Protein AF-0000000074026094 (afdb_homodimer)

Organism: NCBI:txid312168

Foldseek 3Di:
DDFAFQWDDDPAEIEFEKEFEWEDDPQWTKWKDDPQEIETQTGTDGPPDDSQVRRQVSCCQFQVFGKAQPDWQEWEFEWEDDDNYTYTYIYIYTYMGTPDPVSHDQAKDATNHDPDRMIMHIDHLVRVLVGNYPPNCCNVQVVPGDPHYYYYYYYD/DDFAFQWDDDPAEIEFEKEFEWEDDPQWTKWKDDPQEIETQTGTDGPPDDSQVRRQVSCCQFQVFGKDQPDWQEWEWEWEDDDNYTYTYIYIYTYMGTPDPVSHDQAKDATNHPPDRMIMHIDHLVRVLVGNYPPNCCNVQVVPGDPHYYYYYYYD

Secondary structure (DSSP, 8-state):
--PPBSEEE-SSEEEEEEEEEEEEETTEEEEEEETTEEE-SEEEPBTTS-HHHHHHHHHHHHHS--EEEEEEEEEEEEEEEETTEEEEEEEEEEEEEESSGGGS-SS-EE--STT---EEEEEEHHHHTTS-EESTTHHHHGGG--SSBEEEEEE-/--PPBSEEE-SSEEEEEEEEEEEEETTEEEEEEETTEEE-SEEEPBTTS-HHHHHHHHHHHHHS--EEEEEEEEEEEEEEEETTEEEEEEEEEEEEEESSGGGS-SS-EE--STT---EEEEEEHHHHTTS-EESTTHHHHGGG--SSBEEEEEE-

InterPro domains:
  IPR000086 NUDIX hydrolase domain [PF00293] (18-132)
  IPR000086 NUDIX hydrolase domain [PS51462] (7-147)
  IPR015797 NUDIX hydrolase-like domain superfamily [SSF55811] (19-137)
  IPR020476 NUDIX hydrolase [PR00502] (38-52)
  IPR020476 NUDIX hydrolase [PR00502] (52-67)

Structure (mmCIF, N/CA/C/O backbone):
data_AF-0000000074026094-model_v1
#
loop_
_entity.id
_entity.type
_entity.pdbx_description
1 polymer 'NUDIX domain-containing protein'
#
loop_
_atom_site.group_PDB
_atom_site.id
_atom_site.type_symbol
_atom_site.label_atom_id
_atom_site.label_alt_id
_atom_site.label_comp_id
_atom_site.label_asym_id
_atom_site.label_entity_id
_atom_site.label_seq_id
_atom_site.pdbx_PDB_ins_code
_atom_site.Cartn_x
_atom_site.Cartn_y
_atom_site.Cartn_z
_atom_site.occupancy
_atom_site.B_iso_or_equiv
_atom_site.auth_seq_id
_atom_site.auth_comp_id
_atom_site.auth_asym_id
_atom_site.auth_atom_id
_atom_site.pdbx_PDB_model_num
ATOM 1 N N . MET A 1 1 ? -18.516 -6.945 -17.688 1 45.75 1 MET A N 1
ATOM 2 C CA . MET A 1 1 ? -17.656 -5.82 -18.047 1 45.75 1 MET A CA 1
ATOM 3 C C . MET A 1 1 ? -16.25 -6.008 -17.484 1 45.75 1 MET A C 1
ATOM 5 O O . MET A 1 1 ? -16.078 -6.453 -16.344 1 45.75 1 MET A O 1
ATOM 9 N N . LYS A 1 2 ? -15.164 -5.969 -18.328 1 66.75 2 LYS A N 1
ATOM 10 C CA . LYS A 1 2 ? -13.781 -6.238 -17.953 1 66.75 2 LYS A CA 1
ATOM 11 C C . LYS A 1 2 ? -13.32 -5.293 -16.844 1 66.75 2 LYS A C 1
ATOM 13 O O . LYS A 1 2 ? -13.477 -4.074 -16.953 1 66.75 2 LYS A O 1
ATOM 18 N N . ARG A 1 3 ? -13.016 -5.793 -15.695 1 83.94 3 ARG A N 1
ATOM 19 C CA . ARG A 1 3 ? -12.523 -5 -14.578 1 83.94 3 ARG A CA 1
ATOM 20 C C . ARG A 1 3 ? -11.266 -4.223 -14.969 1 83.94 3 ARG A C 1
ATOM 22 O O . ARG A 1 3 ? -10.406 -4.738 -15.688 1 83.94 3 ARG A O 1
ATOM 29 N N . LYS A 1 4 ? -11.32 -2.994 -14.633 1 94.38 4 LYS A N 1
ATOM 30 C CA . LYS A 1 4 ? -10.148 -2.168 -14.898 1 94.38 4 LYS A CA 1
ATOM 31 C C . LYS A 1 4 ? -9.062 -2.385 -13.852 1 94.38 4 LYS A C 1
ATOM 33 O O . LYS A 1 4 ? -9.344 -2.357 -12.648 1 94.38 4 LYS A O 1
ATOM 38 N N . ASP A 1 5 ? -7.871 -2.65 -14.266 1 96.56 5 ASP A N 1
ATOM 39 C CA . ASP A 1 5 ? -6.742 -2.904 -13.375 1 96.56 5 ASP A CA 1
ATOM 40 C C . ASP A 1 5 ? -6.148 -1.599 -12.859 1 96.56 5 ASP A C 1
ATOM 42 O O . ASP A 1 5 ? -6.148 -0.586 -13.562 1 96.56 5 ASP A O 1
ATOM 46 N N . TRP A 1 6 ? -5.688 -1.615 -11.617 1 97.25 6 TRP A N 1
ATOM 47 C CA . TRP A 1 6 ? -4.902 -0.527 -11.047 1 97.25 6 TRP A CA 1
ATOM 48 C C . TRP A 1 6 ? -3.496 -0.505 -11.633 1 97.25 6 TRP A C 1
ATOM 50 O O . TRP A 1 6 ? -2.523 -0.83 -10.945 1 97.25 6 TRP A O 1
ATOM 60 N N . CYS A 1 7 ? -3.379 -0.113 -12.805 1 97.19 7 CYS A N 1
ATOM 61 C CA . CYS A 1 7 ? -2.158 0.007 -13.594 1 97.19 7 CYS A CA 1
ATOM 62 C C . CYS A 1 7 ? -2.242 1.189 -14.555 1 97.19 7 CYS A C 1
ATOM 64 O O . CYS A 1 7 ? -3.064 1.192 -15.469 1 97.19 7 CYS A O 1
ATOM 66 N N . PHE A 1 8 ? -1.396 2.176 -14.312 1 96.25 8 PHE A N 1
ATOM 67 C CA . PHE A 1 8 ? -1.418 3.416 -15.078 1 96.25 8 PHE A CA 1
ATOM 68 C C . PHE A 1 8 ? -0.067 3.666 -15.742 1 96.25 8 PHE A C 1
ATOM 70 O O . PHE A 1 8 ? 0.979 3.428 -15.133 1 96.25 8 PHE A O 1
ATOM 77 N N . ARG A 1 9 ? -0.145 4.078 -16.953 1 93.88 9 ARG A N 1
ATOM 78 C CA . ARG A 1 9 ? 1.075 4.301 -17.734 1 93.88 9 ARG A CA 1
ATOM 79 C C . ARG A 1 9 ? 1.015 5.621 -18.484 1 93.88 9 ARG A C 1
ATOM 81 O O . ARG A 1 9 ? -0.044 6.008 -18.984 1 93.88 9 ARG A O 1
ATOM 88 N N . ASP A 1 10 ? 2.053 6.336 -18.484 1 92.44 10 ASP A N 1
ATOM 89 C CA . ASP A 1 10 ? 2.23 7.477 -19.375 1 92.44 10 ASP A CA 1
ATOM 90 C C . ASP A 1 10 ? 3.594 7.434 -20.062 1 92.44 10 ASP A C 1
ATOM 92 O O . ASP A 1 10 ? 4.23 6.379 -20.125 1 92.44 10 ASP A O 1
ATOM 96 N N . GLU A 1 11 ? 3.977 8.469 -20.734 1 92.38 11 GLU A N 1
ATOM 97 C CA . GLU A 1 11 ? 5.203 8.469 -21.531 1 92.38 11 GLU A CA 1
ATOM 98 C C . GLU A 1 11 ? 6.43 8.258 -20.641 1 92.38 11 GLU A C 1
ATOM 100 O O . GLU A 1 11 ? 7.453 7.746 -21.109 1 92.38 11 GLU A O 1
ATOM 105 N N . ASN A 1 12 ? 6.285 8.492 -19.359 1 94.12 12 ASN A N 1
ATOM 106 C CA . ASN A 1 12 ? 7.492 8.516 -18.531 1 94.12 12 ASN A CA 1
ATOM 107 C C . ASN A 1 12 ? 7.387 7.555 -17.359 1 94.12 12 ASN A C 1
ATOM 109 O O . ASN A 1 12 ? 8.398 7.219 -16.734 1 94.12 12 ASN A O 1
ATOM 113 N N . SER A 1 13 ? 6.211 7.098 -17.031 1 95.94 13 SER A N 1
ATOM 114 C CA . SER A 1 13 ? 6.09 6.367 -15.781 1 95.94 13 SER A CA 1
ATOM 115 C C . SER A 1 13 ? 5.023 5.281 -15.867 1 95.94 13 SER A C 1
ATOM 117 O O . SER A 1 13 ? 4.129 5.352 -16.719 1 95.94 13 SER A O 1
ATOM 119 N N . ILE A 1 14 ? 5.223 4.289 -15.109 1 96.94 14 ILE A N 1
ATOM 120 C CA . ILE A 1 14 ? 4.23 3.25 -14.859 1 96.94 14 ILE A CA 1
ATOM 121 C C . ILE A 1 14 ? 3.969 3.139 -13.359 1 96.94 14 ILE A C 1
ATOM 123 O O . ILE A 1 14 ? 4.906 3.074 -12.562 1 96.94 14 ILE A O 1
ATOM 127 N N . CYS A 1 15 ? 2.721 3.199 -12.938 1 98.12 15 CYS A N 1
ATOM 128 C CA . CYS A 1 15 ? 2.312 3.029 -11.547 1 98.12 15 CYS A CA 1
ATOM 129 C C . CYS A 1 15 ? 1.296 1.902 -11.406 1 98.12 15 CYS A C 1
ATOM 131 O O . CYS A 1 15 ? 0.295 1.872 -12.125 1 98.12 15 CYS A O 1
ATOM 133 N N . ASN A 1 16 ? 1.568 0.961 -10.523 1 98.12 16 ASN A N 1
ATOM 134 C CA . ASN A 1 16 ? 0.612 -0.135 -10.414 1 98.12 16 ASN A CA 1
ATOM 135 C C . ASN A 1 16 ? 0.491 -0.63 -8.977 1 98.12 16 ASN A C 1
ATOM 137 O O . ASN A 1 16 ? 1.271 -0.233 -8.109 1 98.12 16 ASN A O 1
ATOM 141 N N . PHE A 1 17 ? -0.571 -1.282 -8.703 1 98.69 17 PHE A N 1
ATOM 142 C CA . PHE A 1 17 ? -0.887 -1.914 -7.426 1 98.69 17 PHE A CA 1
ATOM 143 C C . PHE A 1 17 ? -1.219 -3.389 -7.621 1 98.69 17 PHE A C 1
ATOM 145 O O . PHE A 1 17 ? -2.111 -3.734 -8.398 1 98.69 17 PHE A O 1
ATOM 152 N N . ARG A 1 18 ? -0.428 -4.238 -6.949 1 98.38 18 ARG A N 1
ATOM 153 C CA . ARG A 1 18 ? -0.589 -5.676 -7.137 1 98.38 18 ARG A CA 1
ATOM 154 C C . ARG A 1 18 ? -0.912 -6.367 -5.82 1 98.38 18 ARG A C 1
ATOM 156 O O . ARG A 1 18 ? -0.546 -5.879 -4.746 1 98.38 18 ARG A O 1
ATOM 163 N N . SER A 1 19 ? -1.615 -7.414 -5.887 1 98.75 19 SER A N 1
ATOM 164 C CA . SER A 1 19 ? -1.856 -8.359 -4.801 1 98.75 19 SER A CA 1
ATOM 165 C C . SER A 1 19 ? -1.242 -9.719 -5.105 1 98.75 19 SER A C 1
ATOM 167 O O . SER A 1 19 ? -1.449 -10.273 -6.191 1 98.75 19 SER A O 1
ATOM 169 N N . VAL A 1 20 ? -0.48 -10.219 -4.164 1 98.38 20 VAL A N 1
ATOM 170 C CA . VAL A 1 20 ? 0.359 -11.383 -4.418 1 98.38 20 VAL A CA 1
ATOM 171 C C . VAL A 1 20 ? 0.156 -12.422 -3.316 1 98.38 20 VAL A C 1
ATOM 173 O O . VAL A 1 20 ? 0.04 -12.07 -2.139 1 98.38 20 VAL A O 1
ATOM 176 N N . GLY A 1 21 ? 0.133 -13.664 -3.684 1 98.38 21 GLY A N 1
ATOM 177 C CA . GLY A 1 21 ? -0.073 -14.727 -2.719 1 98.38 21 GLY A CA 1
ATOM 178 C C . GLY A 1 21 ? 1.197 -15.492 -2.391 1 98.38 21 GLY A C 1
ATOM 179 O O . GLY A 1 21 ? 1.98 -15.812 -3.285 1 98.38 21 GLY A O 1
ATOM 180 N N . VAL A 1 22 ? 1.398 -15.719 -1.153 1 98.12 22 VAL A N 1
ATOM 181 C CA . VAL A 1 22 ? 2.465 -16.578 -0.665 1 98.12 22 VAL A CA 1
ATOM 182 C C . VAL A 1 22 ? 1.878 -17.906 -0.191 1 98.12 22 VAL A C 1
ATOM 184 O O . VAL A 1 22 ? 1.271 -17.984 0.88 1 98.12 22 VAL A O 1
ATOM 187 N N . LEU A 1 23 ? 2.035 -18.891 -0.976 1 97.88 23 LEU A N 1
ATOM 188 C CA . LEU A 1 23 ? 1.525 -20.234 -0.691 1 97.88 23 LEU A CA 1
ATOM 189 C C . LEU A 1 23 ? 2.668 -21.203 -0.436 1 97.88 23 LEU A C 1
ATOM 191 O O . LEU A 1 23 ? 3.471 -21.484 -1.332 1 97.88 23 LEU A O 1
ATOM 195 N N . ILE A 1 24 ? 2.703 -21.719 0.756 1 96.38 24 ILE A N 1
ATOM 196 C CA . ILE A 1 24 ? 3.783 -22.594 1.167 1 96.38 24 ILE A CA 1
ATOM 197 C C . ILE A 1 24 ? 3.215 -23.969 1.524 1 96.38 24 ILE A C 1
ATOM 199 O O . ILE A 1 24 ? 2.186 -24.062 2.195 1 96.38 24 ILE A O 1
ATOM 203 N N . ARG A 1 25 ? 3.795 -24.969 1.021 1 94.5 25 ARG A N 1
ATOM 204 C CA . ARG A 1 25 ? 3.438 -26.359 1.296 1 94.5 25 ARG A CA 1
ATOM 205 C C . ARG A 1 25 ? 4.684 -27.234 1.39 1 94.5 25 ARG A C 1
ATOM 207 O O . ARG A 1 25 ? 5.473 -27.297 0.448 1 94.5 25 ARG A O 1
ATOM 214 N N . ASN A 1 26 ? 4.875 -27.938 2.52 1 93.56 26 ASN A N 1
ATOM 215 C CA . ASN A 1 26 ? 5.996 -28.859 2.709 1 93.56 26 ASN A CA 1
ATOM 216 C C . ASN A 1 26 ? 7.328 -28.188 2.379 1 93.56 26 ASN A C 1
ATOM 218 O O . ASN A 1 26 ? 8.125 -28.734 1.612 1 93.56 26 ASN A O 1
ATOM 222 N N . ASN A 1 27 ? 7.555 -26.984 2.797 1 94.44 27 ASN A N 1
ATOM 223 C CA . ASN A 1 27 ? 8.781 -26.203 2.668 1 94.44 27 ASN A CA 1
ATOM 224 C C . ASN A 1 27 ? 9.039 -25.812 1.217 1 94.44 27 ASN A C 1
ATOM 226 O O . ASN A 1 27 ? 10.188 -25.594 0.829 1 94.44 27 ASN A O 1
ATOM 230 N N . ARG A 1 28 ? 7.98 -25.812 0.435 1 96.19 28 ARG A N 1
ATOM 231 C CA . ARG A 1 28 ? 8.031 -25.328 -0.941 1 96.19 28 ARG A CA 1
ATOM 232 C C . ARG A 1 28 ? 7.07 -24.172 -1.147 1 96.19 28 ARG A C 1
ATOM 234 O O . ARG A 1 28 ? 6.031 -24.078 -0.487 1 96.19 28 ARG A O 1
ATOM 241 N N . ILE A 1 29 ? 7.434 -23.312 -2.059 1 96.75 29 ILE A N 1
ATOM 242 C CA . ILE A 1 29 ? 6.609 -22.156 -2.385 1 96.75 29 ILE A CA 1
ATOM 243 C C . ILE A 1 29 ? 6.125 -22.25 -3.83 1 96.75 29 ILE A C 1
ATOM 245 O O . ILE A 1 29 ? 6.883 -22.656 -4.715 1 96.75 29 ILE A O 1
ATOM 249 N N . LEU A 1 30 ? 4.848 -21.922 -4.051 1 97.19 30 LEU A N 1
ATOM 250 C CA . LEU A 1 30 ? 4.32 -21.922 -5.414 1 97.19 30 LEU A CA 1
ATOM 251 C C . LEU A 1 30 ? 4.754 -20.656 -6.16 1 97.19 30 LEU A C 1
AT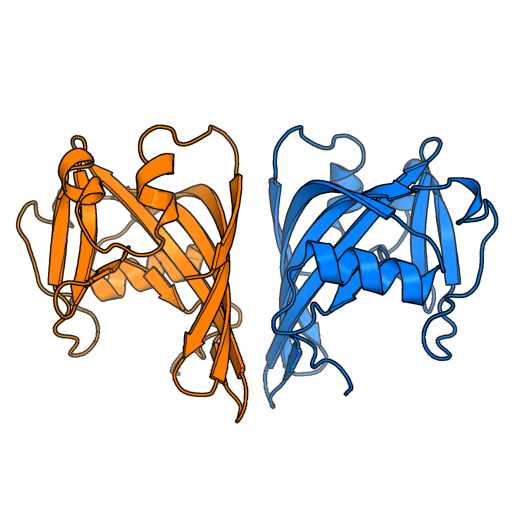OM 253 O O . LEU A 1 30 ? 4.551 -19.547 -5.68 1 97.19 30 LEU A O 1
ATOM 257 N N . VAL A 1 31 ? 5.344 -20.859 -7.305 1 96.75 31 VAL A N 1
ATOM 258 C CA . VAL A 1 31 ? 5.832 -19.734 -8.102 1 96.75 31 VAL A CA 1
ATOM 259 C C . VAL A 1 31 ? 5.363 -19.891 -9.547 1 96.75 31 VAL A C 1
ATOM 261 O O . VAL A 1 31 ? 4.906 -20.953 -9.953 1 96.75 31 VAL A O 1
ATOM 264 N N . GLN A 1 32 ? 5.348 -18.766 -10.18 1 95.62 32 GLN A N 1
ATOM 265 C CA . GLN A 1 32 ? 5.188 -18.766 -11.633 1 95.62 32 GLN A CA 1
ATOM 266 C C . GLN A 1 32 ? 6.527 -18.562 -12.336 1 95.62 32 GLN A C 1
ATOM 268 O O . GLN A 1 32 ? 7.383 -17.812 -11.852 1 95.62 32 GLN A O 1
ATOM 273 N N . CYS A 1 33 ? 6.66 -19.188 -13.43 1 92.81 33 CYS A N 1
ATOM 274 C CA . CYS A 1 33 ? 7.902 -19.141 -14.195 1 92.81 33 CYS A CA 1
ATOM 275 C C . CYS A 1 33 ? 7.641 -18.75 -15.641 1 92.81 33 CYS A C 1
ATOM 277 O O . CYS A 1 33 ? 6.809 -19.359 -16.312 1 92.81 33 CYS A O 1
ATOM 279 N N . ASP A 1 34 ? 8.242 -17.578 -16.031 1 86.81 34 ASP A N 1
ATOM 280 C CA . ASP A 1 34 ? 8.242 -17.125 -17.422 1 86.81 34 ASP A CA 1
ATOM 281 C C . ASP A 1 34 ? 9.656 -16.797 -17.891 1 86.81 34 ASP A C 1
ATOM 283 O O . ASP A 1 34 ? 10.266 -15.844 -17.406 1 86.81 34 ASP A O 1
ATOM 287 N N . ASN A 1 35 ? 10.18 -17.547 -18.922 1 87.12 35 ASN A N 1
ATOM 288 C CA . ASN A 1 35 ? 11.5 -17.344 -19.484 1 87.12 35 ASN A CA 1
ATOM 289 C C . ASN A 1 35 ? 12.578 -17.328 -18.406 1 87.12 35 ASN A C 1
ATOM 291 O O . ASN A 1 35 ? 13.375 -16.391 -18.328 1 87.12 35 ASN A O 1
ATOM 295 N N . ASN A 1 36 ? 12.57 -18.266 -17.453 1 86.88 36 ASN A N 1
ATOM 296 C CA . ASN A 1 36 ? 13.555 -18.516 -16.406 1 86.88 36 ASN A CA 1
ATOM 297 C C . ASN A 1 36 ? 13.5 -17.453 -15.32 1 86.88 36 ASN A C 1
ATOM 299 O O . ASN A 1 36 ? 14.461 -17.266 -14.578 1 86.88 36 ASN A O 1
ATOM 303 N N . GLU A 1 37 ? 12.531 -16.656 -15.383 1 91.38 37 GLU A N 1
ATOM 304 C CA . GLU A 1 37 ? 12.266 -15.742 -14.281 1 91.38 37 GLU A CA 1
ATOM 305 C C . GLU A 1 37 ? 11.07 -16.203 -13.453 1 91.38 37 GLU A C 1
ATOM 307 O O . GLU A 1 37 ? 10.086 -16.703 -14 1 91.38 37 GLU A O 1
ATOM 312 N N . TYR A 1 38 ? 11.25 -16.047 -12.219 1 94.56 38 TYR A N 1
ATOM 313 C CA . TYR A 1 38 ? 10.227 -16.547 -11.305 1 94.56 38 TYR A CA 1
ATOM 314 C C . TYR A 1 38 ? 9.562 -15.406 -10.547 1 94.56 38 TYR A C 1
ATOM 316 O O . TYR A 1 38 ? 10.188 -14.383 -10.289 1 94.56 38 TYR A O 1
ATOM 324 N N . ALA A 1 39 ? 8.336 -15.57 -10.289 1 95.31 39 ALA A N 1
ATOM 325 C CA . ALA A 1 39 ? 7.57 -14.625 -9.484 1 95.31 39 ALA A CA 1
ATOM 326 C C . ALA A 1 39 ? 6.484 -15.336 -8.688 1 95.31 39 ALA A C 1
ATOM 328 O O . ALA A 1 39 ? 6.199 -16.516 -8.93 1 95.31 39 ALA A O 1
ATOM 329 N N . LEU A 1 40 ? 5.977 -14.703 -7.758 1 96.25 40 LEU A N 1
ATOM 330 C CA . LEU A 1 40 ? 4.84 -15.25 -7.023 1 96.25 40 LEU A CA 1
ATOM 331 C C . LEU A 1 40 ? 3.533 -14.984 -7.766 1 96.25 40 LEU A C 1
ATOM 333 O O . LEU A 1 40 ? 3.369 -13.93 -8.383 1 96.25 40 LEU A O 1
ATOM 337 N N . PRO A 1 41 ? 2.639 -16 -7.73 1 96.12 41 PRO A N 1
ATOM 338 C CA . PRO A 1 41 ? 1.349 -15.773 -8.391 1 96.12 41 PRO A CA 1
ATOM 339 C C . PRO A 1 41 ? 0.565 -14.617 -7.77 1 96.12 41 PRO A C 1
ATOM 341 O O . PRO A 1 41 ? 0.593 -14.43 -6.551 1 96.12 41 PRO A O 1
ATOM 344 N N . GLY A 1 42 ? -0.125 -13.945 -8.445 1 96.69 42 GLY A N 1
ATOM 345 C CA . GLY A 1 42 ? -0.919 -12.766 -8.125 1 96.69 42 GLY A CA 1
ATOM 346 C C . GLY A 1 42 ? -1.264 -11.93 -9.344 1 96.69 42 GLY A C 1
ATOM 347 O O . GLY A 1 42 ? -1.333 -12.453 -10.461 1 96.69 42 GLY A O 1
ATOM 348 N N . GLY A 1 43 ? -1.594 -10.672 -9.109 1 96.5 43 GLY A N 1
ATOM 349 C CA . GLY A 1 43 ? -1.942 -9.828 -10.234 1 96.5 43 GLY A CA 1
ATOM 350 C C . GLY A 1 43 ? -2.264 -8.398 -9.836 1 96.5 43 GLY A C 1
ATOM 351 O O . GLY A 1 43 ? -2.207 -8.047 -8.656 1 96.5 43 GLY A O 1
ATOM 352 N N . HIS A 1 44 ? -2.518 -7.652 -10.891 1 97.81 44 HIS A N 1
ATOM 353 C CA . HIS A 1 44 ? -2.934 -6.277 -10.648 1 97.81 44 HIS A CA 1
ATOM 354 C C . HIS A 1 44 ? -4.281 -6.227 -9.938 1 97.81 44 HIS A C 1
ATOM 356 O O . HIS A 1 44 ? -5.207 -6.949 -10.297 1 97.81 44 HIS A O 1
ATOM 362 N N . VAL A 1 45 ? -4.359 -5.363 -8.945 1 98.5 45 VAL A N 1
ATOM 363 C CA . VAL A 1 45 ? -5.621 -5.172 -8.234 1 98.5 45 VAL A CA 1
ATOM 364 C C . VAL A 1 45 ? -6.633 -4.488 -9.148 1 98.5 45 VAL A C 1
ATOM 366 O O . VAL A 1 45 ? -6.293 -3.543 -9.867 1 98.5 45 VAL A O 1
ATOM 369 N N . ALA A 1 46 ? -7.84 -5.02 -9.164 1 97.75 46 ALA A N 1
ATOM 370 C CA . ALA A 1 46 ? -8.914 -4.344 -9.898 1 97.75 46 ALA A CA 1
ATOM 371 C C . ALA A 1 46 ? -9.375 -3.09 -9.164 1 97.75 46 ALA A C 1
ATOM 373 O O . ALA A 1 46 ? -9.578 -3.117 -7.945 1 97.75 46 ALA A O 1
ATOM 374 N N . ILE A 1 47 ? -9.539 -1.988 -9.93 1 97.31 47 ILE A N 1
ATOM 375 C CA . ILE A 1 47 ? -10.023 -0.753 -9.32 1 97.31 47 ILE A CA 1
ATOM 376 C C . ILE A 1 47 ? -11.383 -0.996 -8.664 1 97.31 47 ILE A C 1
ATOM 378 O O . ILE A 1 47 ? -12.281 -1.58 -9.281 1 97.31 47 ILE A O 1
ATOM 382 N N . GLY A 1 48 ? -11.516 -0.593 -7.371 1 96.31 48 GLY A N 1
ATOM 383 C CA . GLY A 1 48 ? -12.766 -0.761 -6.645 1 96.31 48 GLY A CA 1
ATOM 384 C C . GLY A 1 48 ? -12.852 -2.078 -5.895 1 96.31 48 GLY A C 1
ATOM 385 O O . GLY A 1 48 ? -13.82 -2.328 -5.176 1 96.31 48 GLY A O 1
ATOM 386 N N . GLU A 1 49 ? -11.883 -2.902 -6.039 1 97.19 49 GLU A N 1
ATOM 387 C CA . GLU A 1 49 ? -11.805 -4.184 -5.348 1 97.19 49 GLU A CA 1
ATOM 388 C C . GLU A 1 49 ? -10.68 -4.191 -4.32 1 97.19 49 GLU A C 1
ATOM 390 O O . GLU A 1 49 ? -9.594 -3.67 -4.578 1 97.19 49 GLU A O 1
ATOM 395 N N . THR A 1 50 ? -10.969 -4.746 -3.15 1 98.31 50 THR A N 1
ATOM 396 C CA . THR A 1 50 ? -9.883 -4.875 -2.184 1 98.31 50 THR A CA 1
ATOM 397 C C . THR A 1 50 ? -8.781 -5.781 -2.725 1 98.31 50 THR A C 1
ATOM 399 O O . THR A 1 50 ? -9.031 -6.641 -3.57 1 98.31 50 THR A O 1
ATOM 402 N N . SER A 1 51 ? -7.578 -5.613 -2.219 1 98.75 51 SER A N 1
ATOM 403 C CA . SER A 1 51 ? -6.465 -6.465 -2.627 1 98.75 51 SER A CA 1
ATOM 404 C C . SER A 1 51 ? -6.727 -7.926 -2.279 1 98.75 51 SER A C 1
ATOM 406 O O . SER A 1 51 ? -6.344 -8.828 -3.025 1 98.75 51 SER A O 1
ATOM 408 N N . GLU A 1 52 ? -7.371 -8.188 -1.165 1 98.69 52 GLU A N 1
ATOM 409 C CA . GLU A 1 52 ? -7.715 -9.547 -0.756 1 98.69 52 GLU A CA 1
ATOM 410 C C . GLU A 1 52 ? -8.656 -10.203 -1.759 1 98.69 52 GLU A C 1
ATOM 412 O O . GLU A 1 52 ? -8.406 -11.312 -2.223 1 98.69 52 GLU A O 1
ATOM 417 N N . LYS A 1 53 ? -9.734 -9.5 -2.105 1 98.38 53 LYS A N 1
ATOM 418 C CA . LYS A 1 53 ? -10.695 -10.023 -3.066 1 98.38 53 LYS A CA 1
ATOM 419 C C . LYS A 1 53 ? -10.047 -10.25 -4.43 1 98.38 53 LYS A C 1
ATOM 421 O O . LYS A 1 53 ? -10.328 -11.25 -5.094 1 98.38 53 LYS A O 1
ATOM 426 N N . THR A 1 54 ? -9.234 -9.336 -4.836 1 98.56 54 THR A N 1
ATOM 427 C CA . THR A 1 54 ? -8.516 -9.484 -6.098 1 98.56 54 THR A CA 1
ATOM 428 C C . THR A 1 54 ? -7.656 -10.742 -6.09 1 98.56 54 THR A C 1
ATOM 430 O O . THR A 1 54 ? -7.637 -11.492 -7.066 1 98.56 54 THR A O 1
ATOM 433 N N . LEU A 1 55 ? -6.977 -10.977 -4.969 1 98.56 55 LEU A N 1
ATOM 434 C CA . LEU A 1 55 ? -6.102 -12.148 -4.906 1 98.56 55 LEU A CA 1
ATOM 435 C C . LEU A 1 55 ? -6.906 -13.438 -5.031 1 98.56 55 LEU A C 1
ATOM 437 O O . LEU A 1 55 ? -6.516 -14.344 -5.77 1 98.56 55 LEU A O 1
ATOM 441 N N . ILE A 1 56 ? -8.008 -13.461 -4.332 1 98.44 56 ILE A N 1
ATOM 442 C CA . ILE A 1 56 ? -8.867 -14.641 -4.375 1 98.44 56 ILE A CA 1
ATOM 443 C C . ILE A 1 56 ? -9.328 -14.891 -5.809 1 98.44 56 ILE A C 1
ATOM 445 O O . ILE A 1 56 ? -9.25 -16.016 -6.305 1 98.44 56 ILE A O 1
ATOM 449 N N . ARG A 1 57 ? -9.727 -13.875 -6.488 1 97.25 57 ARG A N 1
ATOM 450 C CA . ARG A 1 57 ? -10.18 -13.992 -7.871 1 97.25 57 ARG A CA 1
ATOM 451 C C . ARG A 1 57 ? -9.031 -14.398 -8.789 1 97.25 57 ARG A C 1
ATOM 453 O O . ARG A 1 57 ? -9.18 -15.297 -9.617 1 97.25 57 ARG A O 1
ATOM 460 N N . GLU A 1 58 ? -7.891 -13.727 -8.656 1 96.5 58 GLU A N 1
ATOM 461 C CA . GLU A 1 58 ? -6.73 -14.008 -9.5 1 96.5 58 GLU A CA 1
ATOM 462 C C . GLU A 1 58 ? -6.266 -15.453 -9.344 1 96.5 58 GLU A C 1
ATOM 464 O O . GLU A 1 58 ? -5.895 -16.094 -10.32 1 96.5 58 GLU A O 1
ATOM 469 N N . TYR A 1 59 ? -6.246 -15.984 -8.164 1 96.88 59 TYR A N 1
ATOM 470 C CA . TYR A 1 59 ? -5.82 -17.359 -7.934 1 96.88 59 TYR A CA 1
ATOM 471 C C . TYR A 1 59 ? -6.793 -18.344 -8.57 1 96.88 59 TYR A C 1
ATOM 473 O O . TYR A 1 59 ? -6.375 -19.359 -9.133 1 96.88 59 TYR A O 1
ATOM 481 N N . ARG A 1 60 ? -8.07 -18.031 -8.453 1 96.31 60 ARG A N 1
ATOM 482 C CA . ARG A 1 60 ? -9.07 -18.859 -9.125 1 96.31 60 ARG A CA 1
ATOM 483 C C . ARG A 1 60 ? -8.867 -18.844 -10.633 1 96.31 60 ARG A C 1
ATOM 485 O O . ARG A 1 60 ? -8.898 -19.891 -11.273 1 96.31 60 ARG A O 1
ATOM 492 N N . GLU A 1 61 ? -8.641 -17.719 -11.156 1 94.44 61 GLU A N 1
ATOM 493 C CA . GLU A 1 61 ? -8.445 -17.562 -12.602 1 94.44 61 GLU A CA 1
ATOM 494 C C . GLU A 1 61 ? -7.184 -18.281 -13.062 1 94.44 61 GLU A C 1
ATOM 496 O O . GLU A 1 61 ? -7.172 -18.906 -14.125 1 94.44 61 GLU A O 1
ATOM 501 N N . GLU A 1 62 ? -6.109 -18.219 -12.25 1 94.75 62 GLU A N 1
ATOM 502 C CA . GLU A 1 62 ? -4.805 -18.734 -12.664 1 94.75 62 GLU A CA 1
ATOM 503 C C . GLU A 1 62 ? -4.668 -20.219 -12.359 1 94.75 62 GLU A C 1
ATOM 505 O O . GLU A 1 62 ? -3.936 -20.938 -13.039 1 94.75 62 GLU A O 1
ATOM 510 N N . THR A 1 63 ? -5.324 -20.734 -11.297 1 94.19 63 THR A N 1
ATOM 511 C CA . THR A 1 63 ? -5.031 -22.078 -10.812 1 94.19 63 THR A CA 1
ATOM 512 C C . THR A 1 63 ? -6.312 -22.891 -10.672 1 94.19 63 THR A C 1
ATOM 514 O O . THR A 1 63 ? -6.262 -24.109 -10.484 1 94.19 63 THR A O 1
ATOM 517 N N . GLY A 1 64 ? -7.461 -22.172 -10.703 1 94.38 64 GLY A N 1
ATOM 518 C CA . GLY A 1 64 ? -8.734 -22.844 -10.445 1 94.38 64 GLY A CA 1
ATOM 519 C C . GLY A 1 64 ? -8.992 -23.078 -8.977 1 94.38 64 GLY A C 1
ATOM 520 O O . GLY A 1 64 ? -10.055 -23.594 -8.602 1 94.38 64 GLY A O 1
ATOM 521 N N . ALA A 1 65 ? -8.086 -22.688 -8.156 1 96.62 65 ALA A N 1
ATOM 522 C CA . ALA A 1 65 ? -8.156 -23.016 -6.734 1 96.62 65 ALA A CA 1
ATOM 523 C C . ALA A 1 65 ? -8.859 -21.922 -5.949 1 96.62 65 ALA A C 1
ATOM 525 O O . ALA A 1 65 ? -8.703 -20.734 -6.258 1 96.62 65 ALA A O 1
ATOM 526 N N . ASP A 1 66 ? -9.586 -22.344 -4.957 1 97.44 66 ASP A N 1
ATOM 527 C CA . ASP A 1 66 ? -10.094 -21.422 -3.949 1 97.44 66 ASP A CA 1
ATOM 528 C C . ASP A 1 66 ? -9.125 -21.297 -2.773 1 97.44 66 ASP A C 1
ATOM 530 O O . ASP A 1 66 ? -8.578 -22.297 -2.309 1 97.44 66 ASP A O 1
ATOM 534 N N . ILE A 1 67 ? -8.969 -20.031 -2.328 1 98.38 67 ILE A N 1
ATOM 535 C CA . ILE A 1 67 ? -7.957 -19.828 -1.294 1 98.38 67 ILE A CA 1
ATOM 536 C C . ILE A 1 67 ? -8.562 -19.047 -0.127 1 98.38 67 ILE A C 1
ATOM 538 O O . ILE A 1 67 ? -9.602 -18.406 -0.273 1 98.38 67 ILE A O 1
ATOM 542 N N . PHE A 1 68 ? -7.922 -19.203 1.022 1 98.12 68 PHE A N 1
ATOM 543 C CA . PHE A 1 68 ? -8.062 -18.312 2.162 1 98.12 68 PHE A CA 1
ATOM 544 C C . PHE A 1 68 ? -6.875 -17.359 2.254 1 98.12 68 PHE A C 1
ATOM 546 O O . PHE A 1 68 ? -5.719 -17.797 2.189 1 98.12 68 PHE A O 1
ATOM 553 N N . CYS A 1 69 ? -7.176 -16.078 2.309 1 98.25 69 CYS A N 1
ATOM 554 C CA . CYS A 1 69 ? -6.129 -15.141 2.688 1 98.25 69 CYS A CA 1
ATOM 555 C C . CYS A 1 69 ? -5.965 -15.086 4.203 1 98.25 69 CYS A C 1
ATOM 557 O O . CYS A 1 69 ? -6.738 -14.422 4.891 1 98.25 69 CYS A O 1
ATOM 559 N N . ASN A 1 70 ? -4.945 -15.727 4.688 1 98.19 70 ASN A N 1
ATOM 560 C CA . ASN A 1 70 ? -4.77 -15.828 6.133 1 98.19 70 ASN A CA 1
ATOM 561 C C . ASN A 1 70 ? -4.426 -14.477 6.754 1 98.19 70 ASN A C 1
ATOM 563 O O . ASN A 1 70 ? -5.051 -14.062 7.73 1 98.19 70 ASN A O 1
ATOM 567 N N . ARG A 1 71 ? -3.412 -13.812 6.227 1 97.81 71 ARG A N 1
ATOM 568 C CA . ARG A 1 71 ? -3.043 -12.492 6.707 1 97.81 71 ARG A CA 1
ATOM 569 C C . ARG A 1 71 ? -2.092 -11.797 5.734 1 97.81 71 ARG A C 1
ATOM 571 O O . ARG A 1 71 ? -1.368 -12.461 4.988 1 97.81 71 ARG A O 1
ATOM 578 N N . LEU A 1 72 ? -2.164 -10.492 5.738 1 98.62 72 LEU A N 1
ATOM 579 C CA . LEU A 1 72 ? -1.157 -9.68 5.062 1 98.62 72 LEU A CA 1
ATOM 580 C C . LEU A 1 72 ? 0.184 -9.773 5.785 1 98.62 72 LEU A C 1
ATOM 582 O O . LEU A 1 72 ? 0.25 -9.609 7.004 1 98.62 72 LEU A O 1
ATOM 586 N N . ILE A 1 73 ? 1.297 -10.047 5.039 1 98.19 73 ILE A N 1
ATOM 587 C CA . ILE A 1 73 ? 2.549 -10.281 5.746 1 98.19 73 ILE A CA 1
ATOM 588 C C . ILE A 1 73 ? 3.609 -9.297 5.266 1 98.19 73 ILE A C 1
ATOM 590 O O . ILE A 1 73 ? 4.551 -8.977 5.996 1 98.19 73 ILE A O 1
ATOM 594 N N . TRP A 1 74 ? 3.512 -8.883 4.02 1 98 74 TRP A N 1
ATOM 595 C CA . TRP A 1 74 ? 4.488 -7.941 3.48 1 98 74 TRP A CA 1
ATOM 596 C C . TRP A 1 74 ? 3.803 -6.863 2.648 1 98 74 TRP A C 1
ATOM 598 O O . TRP A 1 74 ? 2.822 -7.137 1.952 1 98 74 TRP A O 1
ATOM 608 N N . ILE A 1 75 ? 4.25 -5.688 2.703 1 98.31 75 ILE A N 1
ATOM 609 C CA . ILE A 1 75 ? 3.951 -4.582 1.801 1 98.31 75 ILE A CA 1
ATOM 610 C C . ILE A 1 75 ? 5.238 -4.078 1.151 1 98.31 75 ILE A C 1
ATOM 612 O O . ILE A 1 75 ? 6.262 -3.932 1.821 1 98.31 75 ILE A O 1
ATOM 616 N N . GLU A 1 76 ? 5.152 -3.816 -0.111 1 97.62 76 GLU A N 1
ATOM 617 C CA . GLU A 1 76 ? 6.359 -3.428 -0.833 1 97.62 76 GLU A CA 1
ATOM 618 C C . GLU A 1 76 ? 6.117 -2.188 -1.686 1 97.62 76 GLU A C 1
ATOM 620 O O . GLU A 1 76 ? 5.105 -2.094 -2.383 1 97.62 76 GLU A O 1
ATOM 625 N N . GLU A 1 77 ? 6.875 -1.217 -1.536 1 97.94 77 GLU A N 1
ATOM 626 C CA . GLU A 1 77 ? 7.09 -0.217 -2.578 1 97.94 77 GLU A CA 1
ATOM 627 C C . GLU A 1 77 ? 8.227 -0.622 -3.508 1 97.94 77 GLU A C 1
ATOM 629 O O . GLU A 1 77 ? 9.367 -0.781 -3.068 1 97.94 77 GLU A O 1
ATOM 634 N N . THR A 1 78 ? 7.906 -0.746 -4.738 1 96.62 78 THR A N 1
ATOM 635 C CA . THR A 1 78 ? 8.922 -1.247 -5.656 1 96.62 78 THR A CA 1
ATOM 636 C C . THR A 1 78 ? 9.188 -0.237 -6.77 1 96.62 78 THR A C 1
ATOM 638 O O . THR A 1 78 ? 8.266 0.416 -7.258 1 96.62 78 THR A O 1
ATOM 641 N N . PHE A 1 79 ? 10.453 -0.126 -7.102 1 96.75 79 PHE A N 1
ATOM 642 C CA . PHE A 1 79 ? 10.914 0.761 -8.156 1 96.75 79 PHE A CA 1
ATOM 643 C C . PHE A 1 79 ? 11.766 0.001 -9.172 1 96.75 79 PHE A C 1
ATOM 645 O O . PHE A 1 79 ? 12.609 -0.819 -8.789 1 96.75 79 PHE A O 1
ATOM 652 N N . TRP A 1 80 ? 11.516 0.144 -10.391 1 94.56 80 TRP A N 1
ATOM 653 C CA . TRP A 1 80 ? 12.328 -0.481 -11.43 1 94.56 80 TRP A CA 1
ATOM 654 C C . TRP A 1 80 ? 12.211 0.286 -12.742 1 94.56 80 TRP A C 1
ATOM 656 O O . TRP A 1 80 ? 11.414 1.215 -12.859 1 94.56 80 TRP A O 1
ATOM 666 N N . LYS A 1 81 ? 13.109 -0.04 -13.664 1 93.62 81 LYS A N 1
ATOM 667 C CA . LYS A 1 81 ? 13.047 0.537 -15 1 93.62 81 LYS A CA 1
ATOM 668 C C . LYS A 1 81 ? 12.273 -0.369 -15.953 1 93.62 81 LYS A C 1
ATOM 670 O O . LYS A 1 81 ? 12.484 -1.582 -15.977 1 93.62 81 LYS A O 1
ATOM 675 N N . TRP A 1 82 ? 11.305 0.179 -16.562 1 91.69 82 TRP A N 1
ATOM 676 C CA . TRP A 1 82 ? 10.57 -0.491 -17.641 1 91.69 82 TRP A CA 1
ATOM 677 C C . TRP A 1 82 ? 10.781 0.219 -18.969 1 91.69 82 TRP A C 1
ATOM 679 O O . TRP A 1 82 ? 10.008 1.109 -19.328 1 91.69 82 TRP A O 1
ATOM 689 N N . GLY A 1 83 ? 11.781 -0.353 -19.688 1 91.88 83 GLY A N 1
ATOM 690 C CA . GLY A 1 83 ? 12.211 0.422 -20.844 1 91.88 83 GLY A CA 1
ATOM 691 C C . GLY A 1 83 ? 12.719 1.805 -20.469 1 91.88 83 GLY A C 1
ATOM 692 O O . GLY A 1 83 ? 13.617 1.942 -19.641 1 91.88 83 GLY A O 1
ATOM 693 N N . SER A 1 84 ? 12.109 2.793 -21.109 1 92.25 84 SER A N 1
ATOM 694 C CA . SER A 1 84 ? 12.508 4.168 -20.828 1 92.25 84 SER A CA 1
ATOM 695 C C . SER A 1 84 ? 11.68 4.766 -19.703 1 92.25 84 SER A C 1
ATOM 697 O O . SER A 1 84 ? 11.922 5.895 -19.266 1 92.25 84 SER A O 1
ATOM 699 N N . ARG A 1 85 ? 10.719 4.004 -19.172 1 94.5 85 ARG A N 1
ATOM 700 C CA . ARG A 1 85 ? 9.797 4.504 -18.172 1 94.5 85 ARG A CA 1
ATOM 701 C C . ARG A 1 85 ? 10.281 4.152 -16.766 1 94.5 85 ARG A C 1
ATOM 703 O O . ARG A 1 85 ? 10.914 3.113 -16.562 1 94.5 85 ARG A O 1
ATOM 710 N N . ASP A 1 86 ? 10.008 4.984 -15.852 1 94.62 86 ASP A N 1
ATOM 711 C CA . ASP A 1 86 ? 10.203 4.695 -14.43 1 94.62 86 ASP A CA 1
ATOM 712 C C . ASP A 1 86 ? 8.961 4.039 -13.828 1 94.62 86 ASP A C 1
ATOM 714 O O . ASP A 1 86 ? 7.867 4.598 -13.891 1 94.62 86 ASP A O 1
ATOM 718 N N . ALA A 1 87 ? 9.203 2.893 -13.281 1 96.94 87 ALA A N 1
ATOM 719 C CA . ALA A 1 87 ? 8.07 2.176 -12.703 1 96.94 87 ALA A CA 1
ATOM 720 C C . ALA A 1 87 ? 8.047 2.322 -11.18 1 96.94 87 ALA A C 1
ATOM 722 O O . ALA A 1 87 ? 9.094 2.291 -10.531 1 96.94 87 ALA A O 1
ATOM 723 N N . HIS A 1 88 ? 6.914 2.568 -10.641 1 98.19 88 HIS A N 1
ATOM 724 C CA . HIS A 1 88 ? 6.613 2.699 -9.219 1 98.19 88 HIS A CA 1
ATOM 725 C C . HIS A 1 88 ? 5.402 1.854 -8.836 1 98.19 88 HIS A C 1
ATOM 727 O O . HIS A 1 88 ? 4.27 2.186 -9.188 1 98.19 88 HIS A O 1
ATOM 733 N N . GLY A 1 89 ? 5.73 0.765 -8.109 1 97.81 89 GLY A N 1
ATOM 734 C CA . GLY A 1 89 ? 4.664 -0.165 -7.781 1 97.81 89 GLY A CA 1
ATOM 735 C C . GLY A 1 89 ? 4.445 -0.322 -6.289 1 97.81 89 GLY A C 1
ATOM 736 O O . GLY A 1 89 ? 5.367 -0.114 -5.496 1 97.81 89 GLY A O 1
ATOM 737 N N . ILE A 1 90 ? 3.215 -0.633 -5.914 1 98.62 90 ILE A N 1
ATOM 738 C CA . ILE A 1 90 ? 2.854 -1.127 -4.59 1 98.62 90 ILE A CA 1
ATOM 739 C C . ILE A 1 90 ? 2.402 -2.582 -4.684 1 98.62 90 ILE A C 1
ATOM 741 O O . ILE A 1 90 ? 1.658 -2.949 -5.598 1 98.62 90 ILE A O 1
ATOM 745 N N . ALA A 1 91 ? 2.883 -3.381 -3.77 1 98.44 91 ALA A N 1
ATOM 746 C CA . ALA A 1 91 ? 2.457 -4.777 -3.764 1 98.44 91 ALA A CA 1
ATOM 747 C C . ALA A 1 91 ? 2.107 -5.238 -2.352 1 98.44 91 ALA A C 1
ATOM 749 O O . ALA A 1 91 ? 2.836 -4.949 -1.399 1 98.44 91 ALA A O 1
ATOM 750 N N . PHE A 1 92 ? 0.973 -5.824 -2.18 1 98.81 92 PHE A N 1
ATOM 751 C CA . PHE A 1 92 ? 0.563 -6.492 -0.949 1 98.81 92 PHE A CA 1
ATOM 752 C C . PHE A 1 92 ? 0.751 -8 -1.063 1 98.81 92 PHE A C 1
ATOM 754 O O . PHE A 1 92 ? 0.282 -8.617 -2.021 1 98.81 92 PHE A O 1
ATOM 761 N N . TYR A 1 93 ? 1.45 -8.609 -0.13 1 98.62 93 TYR A N 1
ATOM 762 C CA . TYR A 1 93 ? 1.688 -10.047 -0.098 1 98.62 93 TYR A CA 1
ATOM 763 C C . TYR A 1 93 ? 0.898 -10.703 1.028 1 98.62 93 TYR A C 1
ATOM 765 O O . TYR A 1 93 ? 1.064 -10.352 2.197 1 98.62 93 TYR A O 1
ATOM 773 N N . TYR A 1 94 ? 0.099 -11.641 0.688 1 98.75 94 TYR A N 1
ATOM 774 C CA . TYR A 1 94 ? -0.706 -12.367 1.66 1 98.75 94 TYR A CA 1
ATOM 775 C C . TYR A 1 94 ? -0.188 -13.789 1.841 1 98.75 94 TYR A C 1
ATOM 777 O O . TYR A 1 94 ? 0.082 -14.484 0.861 1 98.75 94 TYR A O 1
ATOM 785 N N . LEU A 1 95 ? -0.006 -14.164 3.078 1 98.5 95 LEU A N 1
ATOM 786 C CA . LEU A 1 95 ? 0.073 -15.594 3.363 1 98.5 95 LEU A CA 1
ATOM 787 C C . LEU A 1 95 ? -1.274 -16.266 3.133 1 98.5 95 LEU A C 1
ATOM 789 O O . LEU A 1 95 ? -2.291 -15.844 3.684 1 98.5 95 LEU A O 1
ATOM 793 N N . ILE A 1 96 ? -1.25 -17.297 2.248 1 98.62 96 ILE A N 1
ATOM 794 C CA . ILE A 1 96 ? -2.537 -17.875 1.888 1 98.62 96 ILE A CA 1
ATOM 795 C C . ILE A 1 96 ? -2.502 -19.391 2.111 1 98.62 96 ILE A C 1
ATOM 797 O O . ILE A 1 96 ? -1.428 -19.969 2.256 1 98.62 96 ILE A O 1
ATOM 801 N N . SER A 1 97 ? -3.701 -19.953 2.203 1 98.38 97 SER A N 1
ATOM 802 C CA . SER A 1 97 ? -3.904 -21.406 2.232 1 98.38 97 SER A CA 1
ATOM 803 C C . SER A 1 97 ? -4.996 -21.828 1.258 1 98.38 97 SER A C 1
ATOM 805 O O . SER A 1 97 ? -5.863 -21.031 0.901 1 98.38 97 SER A O 1
ATOM 807 N N . LEU A 1 98 ? -4.883 -23.062 0.79 1 97.81 98 LEU A N 1
ATOM 808 C CA . LEU A 1 98 ? -5.898 -23.609 -0.097 1 97.81 98 LEU A CA 1
ATOM 809 C C . LEU A 1 98 ? -7.113 -24.078 0.696 1 97.81 98 LEU A C 1
ATOM 811 O O . LEU A 1 98 ? -6.969 -24.672 1.773 1 97.81 98 LEU A O 1
ATOM 815 N N . LYS A 1 99 ? -8.25 -23.781 0.192 1 97.56 99 LYS A N 1
ATOM 816 C CA . LYS A 1 99 ? -9.438 -24.359 0.801 1 97.56 99 LYS A CA 1
ATOM 817 C C . LYS A 1 99 ? -9.445 -25.875 0.661 1 97.56 99 LYS A C 1
ATOM 819 O O . LYS A 1 99 ? -9.898 -26.578 1.562 1 97.56 99 LYS A O 1
ATOM 824 N N . ASN A 1 100 ? -9 -26.266 -0.521 1 96 100 ASN A N 1
ATOM 825 C CA . ASN A 1 100 ? -8.766 -27.672 -0.814 1 96 100 ASN A CA 1
ATOM 826 C C . ASN A 1 100 ? -7.355 -27.906 -1.364 1 96 100 ASN A C 1
ATOM 828 O O . ASN A 1 100 ? -7.043 -27.484 -2.475 1 96 100 ASN A O 1
ATOM 832 N N . ASP A 1 101 ? -6.602 -28.656 -0.642 1 93 101 ASP A N 1
ATOM 833 C CA . ASP A 1 101 ? -5.199 -28.859 -0.992 1 93 101 ASP A CA 1
ATOM 834 C C . ASP A 1 101 ? -5.062 -29.516 -2.367 1 93 101 ASP A C 1
ATOM 836 O O . ASP A 1 101 ? -4.09 -29.266 -3.084 1 93 101 ASP A O 1
ATOM 840 N N . ALA A 1 102 ? -6.012 -30.234 -2.725 1 92.38 102 ALA A N 1
ATOM 841 C CA . ALA A 1 102 ? -5.953 -31 -3.967 1 92.38 102 ALA A CA 1
ATOM 842 C C . ALA A 1 102 ? -6.125 -30.094 -5.18 1 92.38 102 ALA A C 1
ATOM 844 O O . ALA A 1 102 ? -5.871 -30.5 -6.312 1 92.38 102 ALA A O 1
ATOM 845 N N . ASP A 1 103 ? -6.488 -28.844 -4.93 1 93.12 103 ASP A N 1
ATOM 846 C CA . ASP A 1 103 ? -6.785 -27.938 -6.031 1 93.12 103 ASP A CA 1
ATOM 847 C C . ASP A 1 103 ? -5.516 -27.547 -6.785 1 93.12 103 ASP A C 1
ATOM 849 O O . ASP A 1 103 ? -5.582 -27.109 -7.934 1 93.12 103 ASP A O 1
ATOM 853 N N . ILE A 1 104 ? -4.41 -27.625 -6.109 1 93.56 104 ILE A N 1
ATOM 854 C CA . ILE A 1 104 ? -3.139 -27.359 -6.777 1 93.56 104 ILE A CA 1
ATOM 855 C C . ILE A 1 104 ? -2.273 -28.625 -6.746 1 93.56 104 ILE A C 1
ATOM 857 O O . ILE A 1 104 ? -1.879 -29.094 -5.676 1 93.56 104 ILE A O 1
ATOM 861 N N . PRO A 1 105 ? -1.993 -29.109 -7.863 1 92.94 105 PRO A N 1
ATOM 862 C CA . PRO A 1 105 ? -1.205 -30.344 -7.918 1 92.94 105 PRO A CA 1
ATOM 863 C C . PRO A 1 105 ? 0.246 -30.125 -7.488 1 92.94 105 PRO A C 1
ATOM 865 O O . PRO A 1 105 ? 0.73 -29 -7.469 1 92.94 105 PRO A O 1
ATOM 868 N N . ASP A 1 106 ? 0.925 -31.219 -7.156 1 90.88 106 ASP A N 1
ATOM 869 C CA . ASP A 1 106 ? 2.326 -31.172 -6.75 1 90.88 106 ASP A CA 1
ATOM 870 C C . ASP A 1 106 ? 3.236 -30.938 -7.953 1 90.88 106 ASP A C 1
ATOM 872 O O . ASP A 1 106 ? 4.297 -30.312 -7.824 1 90.88 106 ASP A O 1
ATOM 876 N N . ASP A 1 107 ? 2.768 -31.344 -9.078 1 88.94 107 ASP A N 1
ATOM 877 C CA . ASP A 1 107 ? 3.541 -31.188 -10.305 1 88.94 107 ASP A CA 1
ATOM 878 C C . ASP A 1 107 ? 3.385 -29.781 -10.883 1 88.94 107 ASP A C 1
ATOM 880 O O . ASP A 1 107 ? 2.471 -29.047 -10.5 1 88.94 107 ASP A O 1
ATOM 884 N N . SER A 1 108 ? 4.301 -29.469 -11.75 1 92.38 108 SER A N 1
ATOM 885 C CA . SER A 1 108 ? 4.168 -28.219 -12.492 1 92.38 108 SER A CA 1
ATOM 886 C C . SER A 1 108 ? 2.949 -28.25 -13.398 1 92.38 108 SER A C 1
ATOM 888 O O . SER A 1 108 ? 2.568 -29.312 -13.906 1 92.38 108 SER A O 1
ATOM 890 N N . PHE A 1 109 ? 2.336 -27.109 -13.602 1 91.62 109 PHE A N 1
ATOM 891 C CA . PHE A 1 109 ? 1.161 -27 -14.453 1 91.62 109 PHE A CA 1
ATOM 892 C C . PHE A 1 109 ? 1.08 -25.625 -15.094 1 91.62 109 PHE A C 1
ATOM 894 O O . PHE A 1 109 ? 1.777 -24.703 -14.672 1 91.62 109 PHE A O 1
ATOM 901 N N . VAL A 1 110 ? 0.292 -25.5 -16.141 1 90.75 110 VAL A N 1
ATOM 902 C CA . VAL A 1 110 ? 0.151 -24.25 -16.891 1 90.75 110 VAL A CA 1
ATOM 903 C C . VAL A 1 110 ? -0.984 -23.422 -16.281 1 90.75 110 VAL A C 1
ATOM 905 O O . VAL A 1 110 ? -2.043 -23.969 -15.953 1 90.75 110 VAL A O 1
ATOM 908 N N . SER A 1 111 ? -0.745 -22.156 -16.141 1 92.06 111 SER A N 1
ATOM 909 C CA . SER A 1 111 ? -1.784 -21.25 -15.672 1 92.06 111 SER A CA 1
ATOM 910 C C . SER A 1 111 ? -3.049 -21.375 -16.516 1 92.06 111 SER A C 1
ATOM 912 O O . SER A 1 111 ? -2.973 -21.516 -17.734 1 92.06 111 SER A O 1
ATOM 914 N N . GLN A 1 112 ? -4.152 -21.312 -15.859 1 87.44 112 GLN A N 1
ATOM 915 C CA . GLN A 1 112 ? -5.438 -21.438 -16.547 1 87.44 112 GLN A CA 1
ATOM 916 C C . GLN A 1 112 ? -5.914 -20.094 -17.078 1 87.44 112 GLN A C 1
ATOM 918 O O . GLN A 1 112 ? -6.914 -20.016 -17.797 1 87.44 112 GLN A O 1
ATOM 923 N N . LYS A 1 113 ? -5.203 -19.062 -16.547 1 79.19 113 LYS A N 1
ATOM 924 C CA . LYS A 1 113 ? -5.582 -17.719 -16.984 1 79.19 113 LYS A CA 1
ATOM 925 C C . LYS A 1 113 ? -5.305 -17.531 -18.484 1 79.19 113 LYS A C 1
ATOM 927 O O . LYS A 1 113 ? -4.379 -18.141 -19.031 1 79.19 113 LYS A O 1
ATOM 932 N N . ASP A 1 114 ? -5.984 -16.609 -19.219 1 66 114 ASP A N 1
ATOM 933 C CA . ASP A 1 114 ? -6.156 -16.297 -20.625 1 66 114 ASP A CA 1
ATOM 934 C C . ASP A 1 114 ? -4.902 -16.656 -21.422 1 66 114 ASP A C 1
ATOM 936 O O . ASP A 1 114 ? -4.109 -15.773 -21.766 1 66 114 ASP A O 1
ATOM 940 N N . ASN A 1 115 ? -4.801 -17.875 -21.719 1 61.38 115 ASN A N 1
ATOM 941 C CA . ASN A 1 115 ? -3.896 -18.344 -22.766 1 61.38 115 ASN A CA 1
ATOM 942 C C . ASN A 1 115 ? -2.459 -17.906 -22.5 1 61.38 115 ASN A C 1
ATOM 944 O O . ASN A 1 115 ? -1.73 -17.562 -23.422 1 61.38 115 ASN A O 1
ATOM 948 N N . CYS A 1 116 ? -2.238 -17.75 -21.203 1 66.31 116 CYS A N 1
ATOM 949 C CA . CYS A 1 116 ? -0.841 -17.438 -20.922 1 66.31 116 CYS A CA 1
ATOM 950 C C . CYS A 1 116 ? -0.037 -18.719 -20.703 1 66.31 116 CYS A C 1
ATOM 952 O O . CYS A 1 116 ? -0.563 -19.703 -20.188 1 66.31 116 CYS A O 1
ATOM 954 N N . ASN A 1 117 ? 0.971 -18.828 -21.391 1 80.31 117 ASN A N 1
ATOM 955 C CA . ASN A 1 117 ? 1.876 -19.969 -21.297 1 80.31 117 ASN A CA 1
ATOM 956 C C . ASN A 1 117 ? 2.799 -19.844 -20.078 1 80.31 117 ASN A C 1
ATOM 958 O O . ASN A 1 117 ? 3.969 -20.234 -20.156 1 80.31 117 ASN A O 1
ATOM 962 N N . ILE A 1 118 ? 2.213 -19.359 -19.047 1 89.56 118 ILE A N 1
ATOM 963 C CA . ILE A 1 118 ? 3.01 -19.234 -17.844 1 89.56 118 ILE A CA 1
ATOM 964 C C . ILE A 1 118 ? 2.9 -20.516 -17.016 1 89.56 118 ILE A C 1
ATOM 966 O O . ILE A 1 118 ? 1.799 -21.016 -16.781 1 89.56 118 ILE A O 1
ATOM 970 N N . MET A 1 119 ? 4.047 -21.031 -16.641 1 93.62 119 MET A N 1
ATOM 971 C CA . MET A 1 119 ? 4.078 -22.266 -15.844 1 93.62 119 MET A CA 1
ATOM 972 C C . MET A 1 119 ? 4.082 -21.953 -14.352 1 93.62 119 MET A C 1
ATOM 974 O O . MET A 1 119 ? 4.777 -21.031 -13.906 1 93.62 119 MET A O 1
ATOM 978 N N . LEU A 1 120 ? 3.287 -22.766 -13.625 1 95.81 120 LEU A N 1
ATOM 979 C CA . LEU A 1 120 ? 3.326 -22.734 -12.164 1 95.81 120 LEU A CA 1
ATOM 980 C C . LEU A 1 120 ? 4 -23.984 -11.609 1 95.81 120 LEU A C 1
ATOM 982 O O . LEU A 1 120 ? 3.779 -25.094 -12.102 1 95.81 120 LEU A O 1
ATOM 986 N N . LYS A 1 121 ? 4.824 -23.797 -10.641 1 94.94 121 LYS A N 1
ATOM 987 C CA . LYS A 1 121 ? 5.516 -24.938 -10.039 1 94.94 121 LYS A CA 1
ATOM 988 C C . LYS A 1 121 ? 5.898 -24.641 -8.594 1 94.94 121 LYS A C 1
ATOM 990 O O . LYS A 1 121 ? 5.969 -23.484 -8.18 1 94.94 121 LYS A O 1
ATOM 995 N N . TRP A 1 122 ? 6.109 -25.734 -7.914 1 96.81 122 TRP A N 1
ATOM 996 C CA . TRP A 1 122 ? 6.625 -25.656 -6.551 1 96.81 122 TRP A CA 1
ATOM 997 C C . TRP A 1 122 ? 8.148 -25.625 -6.543 1 96.81 122 TRP A C 1
ATOM 999 O O . TRP A 1 122 ? 8.789 -26.438 -7.199 1 96.81 122 TRP A O 1
ATOM 1009 N N . VAL A 1 123 ? 8.688 -24.719 -5.805 1 95.75 123 VAL A N 1
ATOM 1010 C CA . VAL A 1 123 ? 10.133 -24.641 -5.625 1 95.75 123 VAL A CA 1
ATOM 1011 C C . VAL A 1 123 ? 10.477 -24.688 -4.137 1 95.75 123 VAL A C 1
ATOM 1013 O O . VAL A 1 123 ? 9.812 -24.031 -3.322 1 95.75 123 VAL A O 1
ATOM 1016 N N . SER A 1 124 ? 11.477 -25.516 -3.793 1 96.12 124 SER A N 1
ATOM 1017 C CA . SER A 1 124 ? 11.883 -25.531 -2.391 1 96.12 124 SER A CA 1
ATOM 1018 C C . SER A 1 124 ? 12.453 -24.188 -1.963 1 96.12 124 SER A C 1
ATOM 1020 O O . SER A 1 124 ? 13.008 -23.453 -2.783 1 96.12 124 SER A O 1
ATOM 1022 N N . ILE A 1 125 ? 12.312 -23.875 -0.706 1 94.62 125 ILE A N 1
ATOM 1023 C CA . ILE A 1 125 ? 12.836 -22.625 -0.172 1 94.62 125 ILE A CA 1
ATOM 1024 C C . ILE A 1 125 ? 14.344 -22.562 -0.395 1 94.62 125 ILE A C 1
ATOM 1026 O O . ILE A 1 125 ? 14.883 -21.5 -0.728 1 94.62 125 ILE A O 1
ATOM 1030 N N . GLU A 1 126 ? 14.992 -23.672 -0.29 1 93.75 126 GLU A N 1
ATOM 1031 C CA . GLU A 1 126 ? 16.438 -23.734 -0.522 1 93.75 126 GLU A CA 1
ATOM 1032 C C . GLU A 1 126 ? 16.766 -23.453 -1.981 1 93.75 126 GLU A C 1
ATOM 1034 O O . GLU A 1 126 ? 17.672 -22.656 -2.268 1 93.75 126 GLU A O 1
ATOM 1039 N N . GLU A 1 127 ? 16.094 -24.031 -2.893 1 93.5 127 GLU A N 1
ATOM 1040 C CA . GLU A 1 127 ? 16.312 -23.828 -4.324 1 93.5 127 GLU A CA 1
ATOM 1041 C C . GLU A 1 127 ? 16.016 -22.375 -4.723 1 93.5 127 GLU A C 1
ATOM 1043 O O . GLU A 1 127 ? 16.703 -21.828 -5.582 1 93.5 127 GLU A O 1
ATOM 1048 N N . MET A 1 128 ? 15.023 -21.844 -4.152 1 92.62 128 MET A N 1
ATOM 1049 C CA . MET A 1 128 ? 14.57 -20.5 -4.473 1 92.62 128 MET A CA 1
ATOM 1050 C C . MET A 1 128 ? 15.688 -19.484 -4.27 1 92.62 128 MET A C 1
ATOM 1052 O O . MET A 1 128 ? 15.766 -18.484 -4.988 1 92.62 128 MET A O 1
ATOM 1056 N N . LYS A 1 129 ? 16.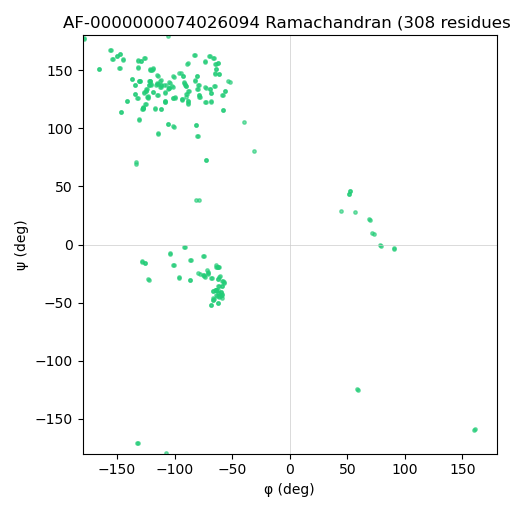547 -19.703 -3.328 1 90.88 129 LYS A N 1
ATOM 1057 C CA . LYS A 1 129 ? 17.641 -18.797 -2.998 1 90.88 129 LYS A CA 1
ATOM 1058 C C . LYS A 1 129 ? 18.609 -18.641 -4.172 1 90.88 129 LYS A C 1
ATOM 1060 O O . LYS A 1 129 ? 19.328 -17.641 -4.262 1 90.88 129 LYS A O 1
ATOM 1065 N N . ARG A 1 130 ? 18.547 -19.578 -5.066 1 91.5 130 ARG A N 1
ATOM 1066 C CA . ARG A 1 130 ? 19.484 -19.578 -6.188 1 91.5 130 ARG A CA 1
ATOM 1067 C C . ARG A 1 130 ? 18.797 -19.109 -7.469 1 91.5 130 ARG A C 1
ATOM 1069 O O . ARG A 1 130 ? 19.453 -18.953 -8.508 1 91.5 130 ARG A O 1
ATOM 1076 N N . LEU A 1 131 ? 17.547 -18.922 -7.453 1 92.31 131 LEU A N 1
ATOM 1077 C CA . LEU A 1 131 ? 16.766 -18.547 -8.633 1 92.31 131 LEU A CA 1
ATOM 1078 C C . LEU A 1 131 ? 16.703 -17.031 -8.773 1 92.31 131 LEU A C 1
ATOM 1080 O O . LEU A 1 131 ? 16.938 -16.297 -7.812 1 92.31 131 LEU A O 1
ATOM 1084 N N . THR A 1 132 ? 16.484 -16.562 -10 1 91.75 132 THR A N 1
ATOM 1085 C CA . THR A 1 132 ? 16.078 -15.188 -10.227 1 91.75 132 THR A CA 1
ATOM 1086 C C . THR A 1 132 ? 14.586 -15.008 -9.961 1 91.75 132 THR A C 1
ATOM 1088 O O . THR A 1 132 ? 13.766 -15.234 -10.852 1 91.75 132 THR A O 1
ATOM 1091 N N . ILE A 1 133 ? 14.25 -14.617 -8.758 1 91.69 133 ILE A N 1
ATOM 1092 C CA . ILE A 1 133 ? 12.852 -14.555 -8.352 1 91.69 133 ILE A CA 1
ATOM 1093 C C . ILE A 1 133 ? 12.508 -13.133 -7.906 1 91.69 133 ILE A C 1
ATOM 1095 O O . ILE A 1 133 ? 13.328 -12.461 -7.27 1 91.69 133 ILE A O 1
ATOM 1099 N N . TYR A 1 134 ? 11.344 -12.727 -8.266 1 88.44 134 TYR A N 1
ATOM 1100 C CA . TYR A 1 134 ? 10.82 -11.43 -7.844 1 88.44 134 TYR A CA 1
ATOM 1101 C C . TYR A 1 134 ? 9.602 -11.602 -6.945 1 88.44 134 TYR A C 1
ATOM 1103 O O . TYR A 1 134 ? 8.758 -12.469 -7.184 1 88.44 134 TYR A O 1
ATOM 1111 N N . PRO A 1 135 ? 9.516 -10.766 -5.848 1 88.5 135 PRO A N 1
ATOM 1112 C CA . PRO A 1 135 ? 10.547 -9.82 -5.434 1 88.5 135 PRO A CA 1
ATOM 1113 C C . PRO A 1 135 ? 11.758 -10.508 -4.801 1 88.5 135 PRO A C 1
ATOM 1115 O O . PRO A 1 135 ? 11.609 -11.547 -4.16 1 88.5 135 PRO A O 1
ATOM 1118 N N . SER A 1 136 ? 12.883 -9.773 -4.852 1 89.69 136 SER A N 1
ATOM 1119 C CA . SER A 1 136 ? 14.125 -10.422 -4.445 1 89.69 136 SER A CA 1
ATOM 1120 C C . SER A 1 136 ? 14.188 -10.594 -2.93 1 89.69 136 SER A C 1
ATOM 1122 O O . SER A 1 136 ? 14.852 -11.508 -2.428 1 89.69 136 SER A O 1
ATOM 1124 N N . PHE A 1 137 ? 13.523 -9.734 -2.18 1 91.44 137 PHE A N 1
ATOM 1125 C CA . PHE A 1 137 ? 13.625 -9.773 -0.726 1 91.44 137 PHE A CA 1
ATOM 1126 C C . PHE A 1 137 ? 13.07 -11.086 -0.181 1 91.44 137 PHE A C 1
ATOM 1128 O O . PHE A 1 137 ? 13.336 -11.445 0.969 1 91.44 137 PHE A O 1
ATOM 1135 N N . ILE A 1 138 ? 12.266 -11.82 -0.972 1 92.19 138 ILE A N 1
ATOM 1136 C CA . ILE A 1 138 ? 11.633 -13.039 -0.496 1 92.19 138 ILE A CA 1
ATOM 1137 C C . ILE A 1 138 ? 12.695 -14.07 -0.132 1 92.19 138 ILE A C 1
ATOM 1139 O O . ILE A 1 138 ? 12.484 -14.914 0.744 1 92.19 138 ILE A O 1
ATOM 1143 N N . LYS A 1 139 ? 13.836 -14.023 -0.807 1 92 139 LYS A N 1
ATOM 1144 C CA . LYS A 1 139 ? 14.922 -14.969 -0.557 1 92 139 LYS A CA 1
ATOM 1145 C C . LYS A 1 139 ? 15.375 -14.906 0.898 1 92 139 LYS A C 1
ATOM 1147 O O . LYS A 1 139 ? 15.742 -15.93 1.479 1 92 139 LYS A O 1
ATOM 1152 N N . ASP A 1 140 ? 15.266 -13.758 1.468 1 90.62 140 ASP A N 1
ATOM 1153 C CA . ASP A 1 140 ? 15.727 -13.555 2.836 1 90.62 140 ASP A CA 1
ATOM 1154 C C . ASP A 1 140 ? 14.578 -13.688 3.834 1 90.62 140 ASP A C 1
ATOM 1156 O O . ASP A 1 140 ? 14.781 -14.125 4.969 1 90.62 140 ASP A O 1
ATOM 1160 N N . LYS A 1 141 ? 13.391 -13.398 3.414 1 93.06 141 LYS A N 1
ATOM 1161 C CA . LYS A 1 141 ? 12.312 -13.203 4.379 1 93.06 141 LYS A CA 1
ATOM 1162 C C . LYS A 1 141 ? 11.422 -14.438 4.465 1 93.06 141 LYS A C 1
ATOM 1164 O O . LYS A 1 141 ? 10.711 -14.633 5.453 1 93.06 141 LYS A O 1
ATOM 1169 N N . ILE A 1 142 ? 11.492 -15.266 3.514 1 93.38 142 ILE A N 1
ATOM 1170 C CA . ILE A 1 142 ? 10.562 -16.375 3.41 1 93.38 142 ILE A CA 1
ATOM 1171 C C . ILE A 1 142 ? 10.812 -17.375 4.551 1 93.38 142 ILE A C 1
ATOM 1173 O O . ILE A 1 142 ? 9.891 -18.062 4.988 1 93.38 142 ILE A O 1
ATOM 1177 N N . GLU A 1 143 ? 12.039 -17.438 5.004 1 91.38 143 GLU A N 1
ATOM 1178 C CA . GLU A 1 143 ? 12.391 -18.391 6.043 1 91.38 143 GLU A CA 1
ATOM 1179 C C . GLU A 1 143 ? 11.938 -17.922 7.418 1 91.38 143 GLU A C 1
ATOM 1181 O O . GLU A 1 143 ? 11.844 -18.703 8.359 1 91.38 143 GLU A O 1
ATOM 1186 N N . ASN A 1 144 ? 11.805 -16.641 7.57 1 91.56 144 ASN A N 1
ATOM 1187 C CA . ASN A 1 144 ? 11.406 -16.047 8.844 1 91.56 144 ASN A CA 1
ATOM 1188 C C . ASN A 1 144 ? 10.32 -14.992 8.664 1 91.56 144 ASN A C 1
ATOM 1190 O O . ASN A 1 144 ? 10.562 -13.805 8.875 1 91.56 144 ASN A O 1
ATOM 1194 N N . ILE A 1 145 ? 9.203 -15.492 8.359 1 94.44 145 ILE A N 1
ATOM 1195 C CA . ILE A 1 145 ? 8.086 -14.57 8.211 1 94.44 145 ILE A CA 1
ATOM 1196 C C . ILE A 1 145 ? 7.633 -14.078 9.578 1 94.44 145 ILE A C 1
ATOM 1198 O O . ILE A 1 145 ? 7.238 -14.867 10.438 1 94.44 145 ILE A O 1
ATOM 1202 N N . SER A 1 146 ? 7.66 -12.797 9.734 1 94.38 146 SER A N 1
ATOM 1203 C CA . SER A 1 146 ? 7.285 -12.195 11.008 1 94.38 146 SER A CA 1
ATOM 1204 C C . SER A 1 146 ? 5.805 -12.414 11.312 1 94.38 146 SER A C 1
ATOM 1206 O O . SER A 1 146 ? 5.02 -12.719 10.406 1 94.38 146 SER A O 1
ATOM 1208 N N . ASP A 1 147 ? 5.438 -12.281 12.609 1 95.12 147 ASP A N 1
ATOM 1209 C CA . ASP A 1 147 ? 4.031 -12.352 12.992 1 95.12 147 ASP A CA 1
ATOM 1210 C C . ASP A 1 147 ? 3.273 -11.109 12.516 1 95.12 147 ASP A C 1
ATOM 1212 O O . ASP A 1 147 ? 2.053 -11.156 12.344 1 95.12 147 ASP A O 1
ATOM 1216 N N . GLY A 1 148 ? 4 -10.039 12.32 1 97.06 148 GLY A N 1
ATOM 1217 C CA . GLY A 1 148 ? 3.389 -8.797 11.875 1 97.06 148 GLY A CA 1
ATOM 1218 C C . GLY A 1 148 ? 3.672 -8.484 10.414 1 97.06 148 GLY A C 1
ATOM 1219 O O . GLY A 1 148 ? 4.254 -9.305 9.703 1 97.06 148 GLY A O 1
ATOM 1220 N N . ILE A 1 149 ? 3.143 -7.414 9.992 1 98.38 149 ILE A N 1
ATOM 1221 C CA . ILE A 1 149 ? 3.352 -6.941 8.625 1 98.38 149 ILE A CA 1
ATOM 1222 C C . ILE A 1 149 ? 4.711 -6.25 8.523 1 98.38 149 ILE A C 1
ATOM 1224 O O . ILE A 1 149 ? 5.086 -5.477 9.406 1 98.38 149 ILE A O 1
ATOM 1228 N N . GLU A 1 150 ? 5.461 -6.555 7.516 1 97.62 150 GLU A N 1
ATOM 1229 C CA . GLU A 1 150 ? 6.715 -5.859 7.25 1 97.62 150 GLU A CA 1
ATOM 1230 C C . GLU A 1 150 ? 6.625 -5.031 5.969 1 97.62 150 GLU A C 1
ATOM 1232 O O . GLU A 1 150 ? 5.984 -5.445 5 1 97.62 150 GLU A O 1
ATOM 1237 N N . HIS A 1 151 ? 7.203 -3.881 6 1 97.62 151 HIS A N 1
ATOM 1238 C CA . HIS A 1 151 ? 7.258 -2.973 4.859 1 97.62 151 HIS A CA 1
ATOM 1239 C C . HIS A 1 151 ? 8.641 -2.971 4.223 1 97.62 151 HIS A C 1
ATOM 1241 O O . HIS A 1 151 ? 9.648 -2.859 4.922 1 97.62 151 HIS A O 1
ATOM 1247 N N . PHE A 1 152 ? 8.656 -3.051 2.893 1 95.69 152 PHE A N 1
ATOM 1248 C CA . PHE A 1 152 ? 9.922 -3.08 2.158 1 95.69 152 PHE A CA 1
ATOM 1249 C C . PHE A 1 152 ? 9.914 -2.053 1.032 1 95.69 152 PHE A C 1
ATOM 1251 O O . PHE A 1 152 ? 8.891 -1.844 0.382 1 95.69 152 PHE A O 1
ATOM 1258 N N . VAL A 1 153 ? 11.023 -1.427 0.859 1 96.38 153 VAL A N 1
ATOM 1259 C CA . VAL A 1 153 ? 11.289 -0.635 -0.336 1 96.38 153 VAL A CA 1
ATOM 1260 C C . VAL A 1 153 ? 12.32 -1.349 -1.207 1 96.38 153 VAL A C 1
ATOM 1262 O O . VAL A 1 153 ? 13.43 -1.65 -0.75 1 96.38 153 VAL A O 1
ATOM 1265 N N . SER A 1 154 ? 11.938 -1.618 -2.436 1 95 154 SER A N 1
ATOM 1266 C CA . SER A 1 154 ? 12.812 -2.412 -3.293 1 95 154 SER A CA 1
ATOM 1267 C C . SER A 1 154 ? 13.117 -1.682 -4.598 1 95 154 SER A C 1
ATOM 1269 O O . SER A 1 154 ? 12.219 -1.102 -5.215 1 95 154 SER A O 1
ATOM 1271 N N . LEU A 1 155 ? 14.391 -1.676 -4.91 1 90.25 155 LEU A N 1
ATOM 1272 C CA . LEU A 1 155 ? 14.828 -1.296 -6.25 1 90.25 155 LEU A CA 1
ATOM 1273 C C . LEU A 1 155 ? 15.164 -2.529 -7.082 1 90.25 155 LEU A C 1
ATOM 1275 O O . LEU A 1 155 ? 16.141 -3.227 -6.805 1 90.25 155 LEU A O 1
ATOM 1279 N N . GLU A 1 156 ? 14.234 -2.895 -7.957 1 83.5 156 GLU A N 1
ATOM 1280 C CA . GLU A 1 156 ? 14.406 -4.133 -8.711 1 83.5 156 GLU A CA 1
ATOM 1281 C C . GLU A 1 156 ? 15.023 -3.863 -10.078 1 83.5 156 GLU A C 1
ATOM 1283 O O . GLU A 1 156 ? 14.773 -2.818 -10.688 1 83.5 156 GLU A O 1
ATOM 1288 N N . MET B 1 1 ? 11.477 20.906 -12.039 1 45.38 1 MET B N 1
ATOM 1289 C CA . MET B 1 1 ? 10.367 20.266 -12.742 1 45.38 1 MET B CA 1
ATOM 1290 C C . MET B 1 1 ? 9.344 19.703 -11.758 1 45.38 1 MET B C 1
ATOM 1292 O O . MET B 1 1 ? 9.719 19.141 -10.727 1 45.38 1 MET B O 1
ATOM 1296 N N . LYS B 1 2 ? 8.039 20.094 -11.82 1 66.5 2 LYS B N 1
ATOM 1297 C CA . LYS B 1 2 ? 6.988 19.734 -10.883 1 66.5 2 LYS B CA 1
ATOM 1298 C C . LYS B 1 2 ? 6.828 18.219 -10.789 1 66.5 2 LYS B C 1
ATOM 1300 O O . LYS B 1 2 ? 6.727 17.531 -11.812 1 66.5 2 LYS B O 1
ATOM 1305 N N . ARG B 1 3 ? 7.086 17.641 -9.672 1 84 3 ARG B N 1
ATOM 1306 C CA . ARG B 1 3 ? 6.938 16.203 -9.445 1 84 3 ARG B CA 1
ATOM 1307 C C . ARG B 1 3 ? 5.516 15.742 -9.758 1 84 3 ARG B C 1
ATOM 1309 O O . ARG B 1 3 ? 4.551 16.453 -9.461 1 84 3 ARG B O 1
ATOM 1316 N N . LYS B 1 4 ? 5.5 14.703 -10.5 1 94.19 4 LYS B N 1
ATOM 1317 C CA . LYS B 1 4 ? 4.188 14.141 -10.805 1 94.19 4 LYS B CA 1
ATOM 1318 C C . LYS B 1 4 ? 3.654 13.32 -9.641 1 94.19 4 LYS B C 1
ATOM 1320 O O . LYS B 1 4 ? 4.367 12.477 -9.086 1 94.19 4 LYS B O 1
ATOM 1325 N N . ASP B 1 5 ? 2.455 13.578 -9.211 1 96.56 5 ASP B N 1
ATOM 1326 C CA . ASP B 1 5 ? 1.824 12.891 -8.094 1 96.56 5 ASP B CA 1
ATOM 1327 C C . ASP B 1 5 ? 1.253 11.539 -8.531 1 96.56 5 ASP B C 1
ATOM 1329 O O . ASP B 1 5 ? 0.805 11.391 -9.664 1 96.56 5 ASP B O 1
ATOM 1333 N N . TRP B 1 6 ? 1.312 10.57 -7.641 1 97.19 6 TRP B N 1
ATOM 1334 C CA . TRP B 1 6 ? 0.624 9.297 -7.812 1 97.19 6 TRP B CA 1
ATOM 1335 C C . TRP B 1 6 ? -0.881 9.453 -7.625 1 97.19 6 TRP B C 1
ATOM 1337 O O . TRP B 1 6 ? -1.441 8.992 -6.629 1 97.19 6 TRP B O 1
ATOM 1347 N N . CYS B 1 7 ? -1.501 10.023 -8.531 1 97.19 7 CYS B N 1
ATOM 1348 C CA . CYS B 1 7 ? -2.932 10.305 -8.602 1 97.19 7 CYS B CA 1
ATOM 1349 C C . CYS B 1 7 ? -3.436 10.234 -10.039 1 97.19 7 CYS B C 1
ATOM 1351 O O . CYS B 1 7 ? -3.041 11.047 -10.875 1 97.19 7 CYS B O 1
ATOM 1353 N N . PHE B 1 8 ? -4.285 9.266 -10.281 1 96.25 8 PHE B N 1
ATOM 1354 C CA . PHE B 1 8 ? -4.785 9.008 -11.633 1 96.25 8 PHE B CA 1
ATOM 1355 C C . PHE B 1 8 ? -6.305 9.094 -11.664 1 96.25 8 PHE B C 1
ATOM 1357 O O . PHE B 1 8 ? -6.98 8.625 -10.75 1 96.25 8 PHE B O 1
ATOM 1364 N N . ARG B 1 9 ? -6.773 9.727 -12.688 1 94 9 ARG B N 1
ATOM 1365 C CA . ARG B 1 9 ? -8.211 9.93 -12.82 1 94 9 ARG B CA 1
ATOM 1366 C C . ARG B 1 9 ? -8.68 9.617 -14.234 1 94 9 ARG B C 1
ATOM 1368 O O . ARG B 1 9 ? -7.988 9.922 -15.211 1 94 9 ARG B O 1
ATOM 1375 N N . ASP B 1 10 ? -9.75 8.961 -14.359 1 92.38 10 ASP B N 1
ATOM 1376 C CA . ASP B 1 10 ? -10.453 8.828 -15.633 1 92.38 10 ASP B CA 1
ATOM 1377 C C . ASP B 1 10 ? -11.945 9.109 -15.469 1 92.38 10 ASP B C 1
ATOM 1379 O O . ASP B 1 10 ? -12.359 9.734 -14.492 1 92.38 10 ASP B O 1
ATOM 1383 N N . GLU B 1 11 ? -12.727 8.852 -16.469 1 92.38 11 GLU B N 1
ATOM 1384 C CA . GLU B 1 11 ? -14.141 9.211 -16.453 1 92.38 11 GLU B CA 1
ATOM 1385 C C . GLU B 1 11 ? -14.883 8.492 -15.328 1 92.38 11 GLU B C 1
ATOM 1387 O O . GLU B 1 11 ? -15.891 8.984 -14.82 1 92.38 11 GLU B O 1
ATOM 1392 N N . ASN B 1 12 ? -14.305 7.422 -14.82 1 94.25 12 ASN B N 1
ATOM 1393 C CA . ASN B 1 12 ? -15.086 6.586 -13.914 1 94.25 12 ASN B CA 1
ATOM 1394 C C . ASN B 1 12 ? -14.367 6.379 -12.586 1 94.25 12 ASN B C 1
ATOM 1396 O O . ASN B 1 12 ? -14.984 5.961 -11.602 1 94.25 12 ASN B O 1
ATOM 1400 N N . SER B 1 13 ? -13.102 6.66 -12.523 1 95.94 13 SER B N 1
ATOM 1401 C CA . SER B 1 13 ? -12.383 6.246 -11.32 1 95.94 13 SER B CA 1
ATOM 1402 C C . SER B 1 13 ? -11.258 7.219 -10.984 1 95.94 13 SER B C 1
ATOM 1404 O O . SER B 1 13 ? -10.789 7.953 -11.859 1 95.94 13 SER B O 1
ATOM 1406 N N . ILE B 1 14 ? -10.969 7.285 -9.75 1 97 14 ILE B N 1
ATOM 1407 C CA . ILE B 1 14 ? -9.789 7.969 -9.227 1 97 14 ILE B CA 1
ATOM 1408 C C . ILE B 1 14 ? -8.961 6.996 -8.398 1 97 14 ILE B C 1
ATOM 1410 O O . ILE B 1 14 ? -9.492 6.289 -7.539 1 97 14 ILE B O 1
ATOM 1414 N N . CYS B 1 15 ? -7.676 6.867 -8.688 1 98.12 15 CYS B N 1
ATOM 1415 C CA . CYS B 1 15 ? -6.742 6.035 -7.934 1 98.12 15 CYS B CA 1
ATOM 1416 C C . CYS B 1 15 ? -5.57 6.859 -7.418 1 98.12 15 CYS B C 1
ATOM 1418 O O . CYS B 1 15 ? -4.93 7.582 -8.188 1 98.12 15 CYS B O 1
ATOM 1420 N N . ASN B 1 16 ? -5.316 6.793 -6.121 1 98.12 16 ASN B N 1
ATOM 1421 C CA . ASN B 1 16 ? -4.211 7.605 -5.621 1 98.12 16 ASN B CA 1
ATOM 1422 C C . ASN B 1 16 ? -3.463 6.902 -4.492 1 98.12 16 ASN B C 1
ATOM 1424 O O . ASN B 1 16 ? -3.912 5.871 -3.992 1 98.12 16 ASN B O 1
ATOM 1428 N N . PHE B 1 17 ? -2.271 7.312 -4.273 1 98.69 17 PHE B N 1
ATOM 1429 C CA . PHE B 1 17 ? -1.384 6.852 -3.211 1 98.69 17 PHE B CA 1
ATOM 1430 C C . PHE B 1 17 ? -0.897 8.023 -2.367 1 98.69 17 PHE B C 1
ATOM 1432 O O . PHE B 1 17 ? -0.327 8.984 -2.895 1 98.69 17 PHE B O 1
ATOM 1439 N N . ARG B 1 18 ? -1.204 7.953 -1.065 1 98.31 18 ARG B N 1
ATOM 1440 C CA . ARG B 1 18 ? -0.875 9.07 -0.182 1 98.31 18 ARG B CA 1
ATOM 1441 C C . ARG B 1 18 ? 0.049 8.617 0.944 1 98.31 18 ARG B C 1
ATOM 1443 O O . ARG B 1 18 ? 0.039 7.449 1.334 1 98.31 18 ARG B O 1
ATOM 1450 N N . SER B 1 19 ? 0.841 9.477 1.411 1 98.75 19 SER B N 1
ATOM 1451 C CA . SER B 1 19 ? 1.647 9.352 2.619 1 98.75 19 SER B CA 1
ATOM 1452 C C . SER B 1 19 ? 1.218 10.359 3.68 1 98.75 19 SER B C 1
ATOM 1454 O O . SER B 1 19 ? 1.084 11.547 3.393 1 98.75 19 SER B O 1
ATOM 1456 N N . VAL B 1 20 ? 0.982 9.867 4.863 1 98.38 20 VAL B N 1
ATOM 1457 C CA . VAL B 1 20 ? 0.335 10.664 5.895 1 98.38 20 VAL B CA 1
ATOM 1458 C C . VAL B 1 20 ? 1.132 10.578 7.195 1 98.38 20 VAL B C 1
ATOM 1460 O O . VAL B 1 20 ? 1.63 9.508 7.555 1 98.38 20 VAL B O 1
ATOM 1463 N N . GLY B 1 21 ? 1.232 11.664 7.879 1 98.38 21 GLY B N 1
ATOM 1464 C CA . GLY B 1 21 ? 1.981 11.695 9.125 1 98.38 21 GLY B CA 1
ATOM 1465 C C . GLY B 1 21 ? 1.094 11.734 10.352 1 98.38 21 GLY B C 1
ATOM 1466 O O . GLY B 1 21 ? 0.103 12.469 10.391 1 98.38 21 GLY B O 1
ATOM 1467 N N . VAL B 1 22 ? 1.423 10.938 11.305 1 98.12 22 VAL B N 1
ATOM 1468 C CA . VAL B 1 22 ? 0.798 10.961 12.625 1 98.12 22 VAL B CA 1
ATOM 1469 C C . VAL B 1 22 ? 1.751 11.594 13.633 1 98.12 22 VAL B C 1
ATOM 1471 O O . VAL B 1 22 ? 2.723 10.961 14.055 1 98.12 22 VAL B O 1
ATOM 1474 N N . LEU B 1 23 ? 1.488 12.781 13.969 1 97.81 23 LEU B N 1
ATOM 1475 C CA . LEU B 1 23 ? 2.299 13.547 14.906 1 97.81 23 LEU B CA 1
ATOM 1476 C C . LEU B 1 23 ? 1.536 13.797 16.203 1 97.81 23 LEU B C 1
ATOM 1478 O O . LEU B 1 23 ? 0.514 14.484 16.203 1 97.81 23 LEU B O 1
ATOM 1482 N N . ILE B 1 24 ? 2.057 13.25 17.266 1 96.25 24 ILE B N 1
ATOM 1483 C CA . ILE B 1 24 ? 1.395 13.336 18.562 1 96.25 24 ILE B CA 1
ATOM 1484 C C . ILE B 1 24 ? 2.293 14.078 19.547 1 96.25 24 ILE B C 1
ATOM 1486 O O . ILE B 1 24 ? 3.5 13.836 19.594 1 96.25 24 ILE B O 1
ATOM 1490 N N . ARG B 1 25 ? 1.751 15 20.203 1 94.31 25 ARG B N 1
ATOM 1491 C CA . ARG B 1 25 ? 2.43 15.773 21.25 1 94.31 25 ARG B CA 1
ATOM 1492 C C . ARG B 1 25 ? 1.496 16.062 22.406 1 94.31 25 ARG B C 1
ATOM 1494 O O . ARG B 1 25 ? 0.433 16.656 22.234 1 94.31 25 ARG B O 1
ATOM 1501 N N . ASN B 1 26 ? 1.878 15.664 23.641 1 93.38 26 ASN B N 1
ATOM 1502 C CA . ASN B 1 26 ? 1.099 15.93 24.859 1 93.38 26 ASN B CA 1
ATOM 1503 C C . ASN B 1 26 ? -0.354 15.492 24.688 1 93.38 26 ASN B C 1
ATOM 1505 O O . ASN B 1 26 ? -1.273 16.266 24.953 1 93.38 26 ASN B O 1
ATOM 1509 N N . ASN B 1 27 ? -0.615 14.352 24.125 1 94.25 27 ASN B N 1
ATOM 1510 C CA . ASN B 1 27 ? -1.915 13.711 23.953 1 94.25 27 ASN B CA 1
ATOM 1511 C C . ASN B 1 27 ? -2.777 14.469 22.938 1 94.25 27 ASN B C 1
ATOM 1513 O O . ASN B 1 27 ? -4.008 14.398 23 1 94.25 27 ASN B O 1
ATOM 1517 N N . ARG B 1 28 ? -2.1 15.234 22.109 1 96.06 28 ARG B N 1
ATOM 1518 C CA . ARG B 1 28 ? -2.758 15.914 21 1 96.06 28 ARG B CA 1
ATOM 1519 C C . ARG B 1 28 ? -2.176 15.469 19.656 1 96.06 28 ARG B C 1
ATOM 1521 O O . ARG B 1 28 ? -0.998 15.117 19.578 1 96.06 28 ARG B O 1
ATOM 1528 N N . ILE B 1 29 ? -3.021 15.5 18.656 1 96.62 29 ILE B N 1
ATOM 1529 C CA . ILE B 1 29 ? -2.604 15.125 17.312 1 96.62 29 ILE B CA 1
ATOM 1530 C C . ILE B 1 29 ? -2.703 16.344 16.391 1 96.62 29 ILE B C 1
ATOM 1532 O O . ILE B 1 29 ? -3.652 17.125 16.469 1 96.62 29 ILE B O 1
ATOM 1536 N N . LEU B 1 30 ? -1.677 16.516 15.531 1 97.12 30 LEU B N 1
ATOM 1537 C CA . LEU B 1 30 ? -1.721 17.594 14.555 1 97.12 30 LEU B CA 1
ATOM 1538 C C . LEU B 1 30 ? -2.625 17.234 13.383 1 97.12 30 LEU B C 1
ATOM 1540 O O . LEU B 1 30 ? -2.455 16.188 12.758 1 97.12 30 LEU B O 1
ATOM 1544 N N . VAL B 1 31 ? -3.564 18.109 13.109 1 96.69 31 VAL B N 1
ATOM 1545 C CA . VAL B 1 31 ? -4.512 17.859 12.023 1 96.69 31 VAL B CA 1
ATOM 1546 C C . VAL B 1 31 ? -4.613 19.109 11.133 1 96.69 31 VAL B C 1
ATOM 1548 O O . VAL B 1 31 ? -4.168 20.188 11.516 1 96.69 31 VAL B O 1
ATOM 1551 N N . GLN B 1 32 ? -5.055 18.844 9.945 1 95.56 32 GLN B N 1
ATOM 1552 C CA . GLN B 1 32 ? -5.465 19.922 9.062 1 95.56 32 GLN B CA 1
ATOM 1553 C C . GLN B 1 32 ? -6.98 20.078 9.039 1 95.56 32 GLN B C 1
ATOM 1555 O O . GLN B 1 32 ? -7.711 19.078 9.109 1 95.56 32 GLN B O 1
ATOM 1560 N N . CYS B 1 33 ? -7.398 21.266 8.938 1 92.75 33 CYS B N 1
ATOM 1561 C CA . CYS B 1 33 ? -8.82 21.578 8.953 1 92.75 33 CYS B CA 1
ATOM 1562 C C . CYS B 1 33 ? -9.211 22.438 7.754 1 92.75 33 CYS B C 1
ATOM 1564 O O . CYS B 1 33 ? -8.602 23.484 7.504 1 92.75 33 CYS B O 1
ATOM 1566 N N . ASP B 1 34 ? -10.117 21.859 6.895 1 86.81 34 ASP B N 1
ATOM 1567 C CA . ASP B 1 34 ? -10.727 22.578 5.781 1 86.81 34 ASP B CA 1
ATOM 1568 C C . ASP B 1 34 ? -12.25 22.453 5.816 1 86.81 34 ASP B C 1
ATOM 1570 O O . ASP B 1 34 ? -12.797 21.359 5.629 1 86.81 34 ASP B O 1
ATOM 1574 N N . ASN B 1 35 ? -12.977 23.609 5.988 1 87.19 35 ASN B N 1
ATOM 1575 C CA . ASN B 1 35 ? -14.438 23.641 6.016 1 87.19 35 ASN B CA 1
ATOM 1576 C C . ASN B 1 35 ? -15 22.641 7.027 1 87.19 35 ASN B C 1
ATOM 1578 O O . ASN B 1 35 ? -15.867 21.828 6.695 1 87.19 35 ASN B O 1
ATOM 1582 N N . ASN B 1 36 ? -14.469 22.578 8.234 1 86.75 36 ASN B N 1
ATOM 1583 C CA . ASN B 1 36 ? -14.906 21.797 9.391 1 86.75 36 ASN B CA 1
ATOM 1584 C C . ASN B 1 36 ? -14.633 20.312 9.203 1 86.75 36 ASN B C 1
ATOM 1586 O O . ASN B 1 36 ? -15.258 19.469 9.859 1 86.75 36 ASN B O 1
ATOM 1590 N N . GLU B 1 37 ? -13.93 20 8.219 1 91.12 37 GLU B N 1
ATOM 1591 C CA . GLU B 1 37 ? -13.43 18.641 8.07 1 91.12 37 GLU B CA 1
ATOM 1592 C C . GLU B 1 37 ? -11.945 18.547 8.422 1 91.12 37 GLU B C 1
ATOM 1594 O O . GLU B 1 37 ? -11.172 19.453 8.094 1 91.12 37 GLU B O 1
ATOM 1599 N N . TYR B 1 38 ? -11.664 17.516 9.086 1 94.38 38 TYR B N 1
ATOM 1600 C CA . TYR B 1 38 ? -10.305 17.359 9.586 1 94.38 38 TYR B CA 1
ATOM 1601 C C . TYR B 1 38 ? -9.617 16.156 8.922 1 94.38 38 TYR B C 1
ATOM 1603 O O . TYR B 1 38 ? -10.273 15.18 8.562 1 94.38 38 TYR B O 1
ATOM 1611 N N . ALA B 1 39 ? -8.383 16.297 8.711 1 95.25 39 ALA B N 1
ATOM 1612 C CA . ALA B 1 39 ? -7.555 15.219 8.18 1 95.25 39 ALA B CA 1
ATOM 1613 C C . ALA B 1 39 ? -6.133 15.297 8.727 1 95.25 39 ALA B C 1
ATOM 1615 O O . ALA B 1 39 ? -5.75 16.297 9.344 1 95.25 39 ALA B O 1
ATOM 1616 N N . LEU B 1 40 ? -5.434 14.289 8.594 1 96.19 40 LEU B N 1
ATOM 1617 C CA . LEU B 1 40 ? -4.023 14.312 8.969 1 96.19 40 LEU B CA 1
ATOM 1618 C C . LEU B 1 40 ? -3.178 14.914 7.852 1 96.19 40 LEU B C 1
ATOM 1620 O O . LEU B 1 40 ? -3.463 14.711 6.668 1 96.19 40 LEU B O 1
ATOM 1624 N N . PRO B 1 41 ? -2.17 15.711 8.273 1 96.12 41 PRO B N 1
ATOM 1625 C CA . PRO B 1 41 ? -1.295 16.266 7.238 1 96.12 41 PRO B CA 1
ATOM 1626 C C . PRO B 1 41 ? -0.559 15.195 6.441 1 96.12 41 PRO B C 1
ATOM 1628 O O . PRO B 1 41 ? -0.15 14.18 7 1 96.12 41 PRO B O 1
ATOM 1631 N N . GLY B 1 42 ? -0.324 15.375 5.301 1 96.62 42 GLY B N 1
ATOM 1632 C CA . GLY B 1 42 ? 0.308 14.508 4.316 1 96.62 42 GLY B CA 1
ATOM 1633 C C . GLY B 1 42 ? 0.007 14.914 2.887 1 96.62 42 GLY B C 1
ATOM 1634 O O . GLY B 1 42 ? -0.254 16.078 2.609 1 96.62 42 GLY B O 1
ATOM 1635 N N . GLY B 1 43 ? 0.168 13.969 1.979 1 96.44 43 GLY B N 1
ATOM 1636 C CA . GLY B 1 43 ? -0.099 14.305 0.589 1 96.44 43 GLY B CA 1
ATOM 1637 C C . GLY B 1 43 ? 0.087 13.125 -0.354 1 96.44 43 GLY B C 1
ATOM 1638 O O . GLY B 1 43 ? 0.421 12.023 0.079 1 96.44 43 GLY B O 1
ATOM 1639 N N . HIS B 1 44 ? -0.213 13.453 -1.596 1 97.81 44 HIS B N 1
ATOM 1640 C CA . HIS B 1 44 ? 0.008 12.445 -2.627 1 97.81 44 HIS B CA 1
ATOM 1641 C C . HIS B 1 44 ? 1.492 12.133 -2.783 1 97.81 44 HIS B C 1
ATOM 1643 O O . HIS B 1 44 ? 2.324 13.039 -2.812 1 97.81 44 HIS B O 1
ATOM 1649 N N . VAL B 1 45 ? 1.798 10.852 -2.889 1 98.5 45 VAL B N 1
ATOM 1650 C CA . VAL B 1 45 ? 3.178 10.43 -3.107 1 98.5 45 VAL B CA 1
ATOM 1651 C C . VAL B 1 45 ? 3.621 10.828 -4.512 1 98.5 45 VAL B C 1
ATOM 1653 O O . VAL B 1 45 ? 2.873 10.664 -5.48 1 98.5 45 VAL B O 1
ATOM 1656 N N . ALA B 1 46 ? 4.805 11.406 -4.594 1 97.69 46 ALA B N 1
ATOM 1657 C CA . ALA B 1 46 ? 5.371 11.695 -5.906 1 97.69 46 ALA B CA 1
ATOM 1658 C C . ALA B 1 46 ? 5.848 10.414 -6.586 1 97.69 46 ALA B C 1
ATOM 1660 O O . ALA B 1 46 ? 6.5 9.578 -5.961 1 97.69 46 ALA B O 1
ATOM 1661 N N . ILE B 1 47 ? 5.52 10.281 -7.898 1 97.25 47 ILE B N 1
ATOM 1662 C CA . ILE B 1 47 ? 5.965 9.109 -8.641 1 97.25 47 ILE B CA 1
ATOM 1663 C C . ILE B 1 47 ? 7.492 9.031 -8.617 1 97.25 47 ILE B C 1
ATOM 1665 O O . ILE B 1 47 ? 8.172 10.023 -8.875 1 97.25 47 ILE B O 1
ATOM 1669 N N . GLY B 1 48 ? 8.031 7.852 -8.234 1 96.25 48 GLY B N 1
ATOM 1670 C CA . GLY B 1 48 ? 9.469 7.652 -8.18 1 96.25 48 GLY B CA 1
ATOM 1671 C C . GLY B 1 48 ? 10.07 7.996 -6.828 1 96.25 48 GLY B C 1
ATOM 1672 O O . GLY B 1 48 ? 11.266 7.816 -6.613 1 96.25 48 GLY B O 1
ATOM 1673 N N . GLU B 1 49 ? 9.289 8.461 -5.926 1 97.12 49 GLU B N 1
ATOM 1674 C CA . GLU B 1 49 ? 9.719 8.789 -4.566 1 97.12 49 GLU B CA 1
ATOM 1675 C C . GLU B 1 49 ? 9.094 7.84 -3.547 1 97.12 49 GLU B C 1
ATOM 1677 O O . GLU B 1 49 ? 7.914 7.488 -3.66 1 97.12 49 GLU B O 1
ATOM 1682 N N . THR B 1 50 ? 9.891 7.398 -2.6 1 98.31 50 THR B N 1
ATOM 1683 C CA . THR B 1 50 ? 9.305 6.582 -1.545 1 98.31 50 THR B CA 1
ATOM 1684 C C . THR B 1 50 ? 8.258 7.379 -0.766 1 98.31 50 THR B C 1
ATOM 1686 O O . THR B 1 50 ? 8.328 8.609 -0.708 1 98.31 50 THR B O 1
ATOM 1689 N N . SER B 1 51 ? 7.336 6.68 -0.14 1 98.69 51 SER B N 1
ATOM 1690 C CA . SER B 1 51 ? 6.32 7.34 0.676 1 98.69 51 SER B CA 1
ATOM 1691 C C . SER B 1 51 ? 6.953 8.094 1.842 1 98.69 51 SER B C 1
ATOM 1693 O O . SER B 1 51 ? 6.477 9.164 2.229 1 98.69 51 SER B O 1
ATOM 1695 N N . GLU B 1 52 ? 8.008 7.566 2.412 1 98.69 52 GLU B N 1
ATOM 1696 C CA . GLU B 1 52 ? 8.719 8.219 3.506 1 98.69 52 GLU B CA 1
ATOM 1697 C C . GLU B 1 52 ? 9.312 9.555 3.061 1 98.69 52 GLU B C 1
ATOM 1699 O O . GLU B 1 52 ? 9.102 10.586 3.711 1 98.69 52 GLU B O 1
ATOM 1704 N N . LYS B 1 53 ? 10.023 9.547 1.944 1 98.38 53 LYS B N 1
ATOM 1705 C CA . LYS B 1 53 ? 10.625 10.766 1.415 1 98.38 53 LYS B CA 1
ATOM 1706 C C . LYS B 1 53 ? 9.555 11.797 1.061 1 98.38 53 LYS B C 1
ATOM 1708 O O . LYS B 1 53 ? 9.727 12.992 1.312 1 98.38 53 LYS B O 1
ATOM 1713 N N . THR B 1 54 ? 8.492 11.344 0.474 1 98.56 54 THR B N 1
ATOM 1714 C CA . THR B 1 54 ? 7.383 12.234 0.144 1 98.56 54 THR B CA 1
ATOM 1715 C C . THR B 1 54 ? 6.836 12.906 1.399 1 98.56 54 THR B C 1
ATOM 1717 O O . THR B 1 54 ? 6.582 14.109 1.403 1 98.56 54 THR B O 1
ATOM 1720 N N . LEU B 1 55 ? 6.691 12.117 2.463 1 98.56 55 LEU B N 1
ATOM 1721 C CA . LEU B 1 55 ? 6.133 12.68 3.688 1 98.56 55 LEU B CA 1
ATOM 1722 C C . LEU B 1 55 ? 7.043 13.766 4.25 1 98.56 55 LEU B C 1
ATOM 1724 O O . LEU B 1 55 ? 6.57 14.836 4.648 1 98.56 55 LEU B O 1
ATOM 1728 N N . ILE B 1 56 ? 8.312 13.469 4.25 1 98.44 56 ILE B N 1
ATOM 1729 C CA . ILE B 1 56 ? 9.289 14.43 4.75 1 98.44 56 ILE B CA 1
ATOM 1730 C C . ILE B 1 56 ? 9.195 15.727 3.947 1 98.44 56 ILE B C 1
ATOM 1732 O O . ILE B 1 56 ? 9.141 16.812 4.523 1 98.44 56 ILE B O 1
ATOM 1736 N N . ARG B 1 57 ? 9.125 15.625 2.668 1 97.25 57 ARG B N 1
ATOM 1737 C CA . ARG B 1 57 ? 9.023 16.797 1.8 1 97.25 57 ARG B CA 1
ATOM 1738 C C . ARG B 1 57 ? 7.707 17.531 2.014 1 97.25 57 ARG B C 1
ATOM 1740 O O . ARG B 1 57 ? 7.688 18.75 2.154 1 97.25 57 ARG B O 1
ATOM 1747 N N . GLU B 1 58 ? 6.59 16.781 2.039 1 96.44 58 GLU B N 1
ATOM 1748 C CA . GLU B 1 58 ? 5.27 17.375 2.213 1 96.44 58 GLU B CA 1
ATOM 1749 C C . GLU B 1 58 ? 5.172 18.125 3.535 1 96.44 58 GLU B C 1
ATOM 1751 O O . GLU B 1 58 ? 4.578 19.203 3.6 1 96.44 58 GLU B O 1
ATOM 1756 N N . TYR B 1 59 ? 5.703 17.609 4.598 1 96.88 59 TYR B N 1
ATOM 1757 C CA . TYR B 1 59 ? 5.652 18.281 5.898 1 96.88 59 TYR B CA 1
ATOM 1758 C C . TYR B 1 59 ? 6.465 19.562 5.887 1 96.88 59 TYR B C 1
ATOM 1760 O O . TYR B 1 59 ? 6.055 20.562 6.469 1 96.88 59 TYR B O 1
ATOM 1768 N N . ARG B 1 60 ? 7.613 19.484 5.234 1 96.31 60 ARG B N 1
ATOM 1769 C CA . ARG B 1 60 ? 8.414 20.703 5.078 1 96.31 60 ARG B CA 1
ATOM 1770 C C . ARG B 1 60 ? 7.645 21.766 4.297 1 96.31 60 ARG B C 1
ATOM 1772 O O . ARG B 1 60 ? 7.617 22.922 4.691 1 96.31 60 ARG B O 1
ATOM 1779 N N . GLU B 1 61 ? 7.047 21.375 3.258 1 94.44 61 GLU B N 1
ATOM 1780 C CA . GLU B 1 61 ? 6.293 22.281 2.41 1 94.44 61 GLU B CA 1
ATOM 1781 C C . GLU B 1 61 ? 5.098 22.875 3.156 1 94.44 61 GLU B C 1
ATOM 1783 O O . GLU B 1 61 ? 4.793 24.062 3.02 1 94.44 61 GLU B O 1
ATOM 1788 N N . GLU B 1 62 ? 4.426 22.047 3.982 1 94.62 62 GLU B N 1
ATOM 1789 C CA . GLU B 1 62 ? 3.176 22.453 4.617 1 94.62 62 GLU B CA 1
ATOM 1790 C C . GLU B 1 62 ? 3.436 23.188 5.93 1 94.62 62 GLU B C 1
ATOM 1792 O O . GLU B 1 62 ? 2.639 24.031 6.348 1 94.62 62 GLU B O 1
ATOM 1797 N N . THR B 1 63 ? 4.523 22.859 6.645 1 94.19 63 THR B N 1
ATOM 1798 C CA . THR B 1 63 ? 4.684 23.344 8.016 1 94.19 63 THR B CA 1
ATOM 1799 C C . THR B 1 63 ? 6.047 24 8.195 1 94.19 63 THR B C 1
ATOM 1801 O O . THR B 1 63 ? 6.289 24.672 9.203 1 94.19 63 THR B O 1
ATOM 1804 N N . GLY B 1 64 ? 6.945 23.766 7.223 1 94.44 64 GLY B N 1
ATOM 1805 C CA . GLY B 1 64 ? 8.312 24.234 7.363 1 94.44 64 GLY B CA 1
ATOM 1806 C C . GLY B 1 64 ? 9.156 23.359 8.273 1 94.44 64 GLY B C 1
ATOM 1807 O O . GLY B 1 64 ? 10.352 23.609 8.445 1 94.44 64 GLY B O 1
ATOM 1808 N N . ALA B 1 65 ? 8.578 22.344 8.797 1 96.62 65 ALA B N 1
ATOM 1809 C CA . ALA B 1 65 ? 9.25 21.531 9.812 1 96.62 65 ALA B CA 1
ATOM 1810 C C . ALA B 1 65 ? 9.984 20.359 9.172 1 96.62 65 ALA B C 1
ATOM 1812 O O . ALA B 1 65 ? 9.508 19.781 8.195 1 96.62 65 ALA B O 1
ATOM 1813 N N . ASP B 1 66 ? 11.109 20.047 9.766 1 97.44 66 ASP B N 1
ATOM 1814 C CA . ASP B 1 66 ? 11.789 18.797 9.469 1 97.44 66 ASP B CA 1
ATOM 1815 C C . ASP B 1 66 ? 11.344 17.688 10.414 1 97.44 66 ASP B C 1
ATOM 1817 O O . ASP B 1 66 ? 11.203 17.906 11.617 1 97.44 66 ASP B O 1
ATOM 1821 N N . ILE B 1 67 ? 11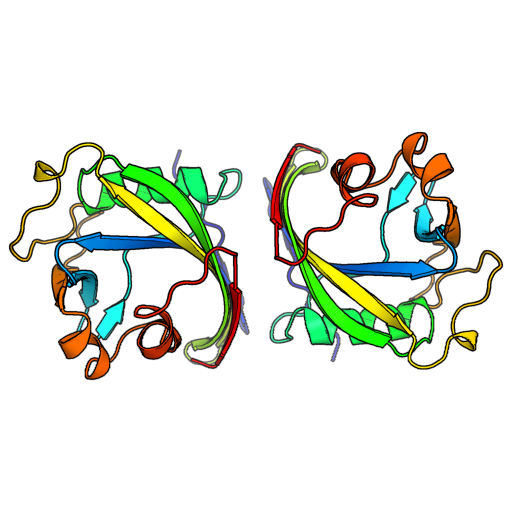.133 16.484 9.797 1 98.31 67 ILE B N 1
ATOM 1822 C CA . ILE B 1 67 ? 10.578 15.43 10.625 1 98.31 67 ILE B CA 1
ATOM 1823 C C . ILE B 1 67 ? 11.43 14.164 10.484 1 98.31 67 ILE B C 1
ATOM 1825 O O . ILE B 1 67 ? 12.203 14.039 9.523 1 98.31 67 ILE B O 1
ATOM 1829 N N . PHE B 1 68 ? 11.328 13.32 11.492 1 98.12 68 PHE B N 1
ATOM 1830 C CA . PHE B 1 68 ? 11.734 11.922 11.422 1 98.12 68 PHE B CA 1
ATOM 1831 C C . PHE B 1 68 ? 10.523 11.016 11.242 1 98.12 68 PHE B C 1
ATOM 1833 O O . PHE B 1 68 ? 9.531 11.141 11.961 1 98.12 68 PHE B O 1
ATOM 1840 N N . CYS B 1 69 ? 10.586 10.195 10.211 1 98.25 69 CYS B N 1
ATOM 1841 C CA . CYS B 1 69 ? 9.617 9.117 10.141 1 98.25 69 CYS B CA 1
ATOM 1842 C C . CYS B 1 69 ? 10.039 7.938 11.016 1 98.25 69 CYS B C 1
ATOM 1844 O O . CYS B 1 69 ? 10.883 7.133 10.609 1 98.25 69 CYS B O 1
ATOM 1846 N N . ASN B 1 70 ? 9.43 7.812 12.156 1 98.19 70 ASN B N 1
ATOM 1847 C CA . ASN B 1 70 ? 9.844 6.789 13.109 1 98.19 70 ASN B CA 1
ATOM 1848 C C . ASN B 1 70 ? 9.523 5.387 12.602 1 98.19 70 ASN B C 1
ATOM 1850 O O . ASN B 1 70 ? 10.391 4.508 12.609 1 98.19 70 ASN B O 1
ATOM 1854 N N . ARG B 1 71 ? 8.289 5.16 12.211 1 97.81 71 ARG B N 1
ATOM 1855 C CA . ARG B 1 71 ? 7.898 3.869 11.656 1 97.81 71 ARG B CA 1
ATOM 1856 C C . ARG B 1 71 ? 6.539 3.955 10.969 1 97.81 71 ARG B C 1
ATOM 1858 O O . ARG B 1 71 ? 5.715 4.805 11.312 1 97.81 71 ARG B O 1
ATOM 1865 N N . LEU B 1 72 ? 6.363 3.107 9.984 1 98.62 72 LEU B N 1
ATOM 1866 C CA . LEU B 1 72 ? 5.047 2.887 9.398 1 98.62 72 LEU B CA 1
ATOM 1867 C C . LEU B 1 72 ? 4.125 2.178 10.391 1 98.62 72 LEU B C 1
ATOM 1869 O O . LEU B 1 72 ? 4.508 1.167 10.984 1 98.62 72 LEU B O 1
ATOM 1873 N N . ILE B 1 73 ? 2.871 2.711 10.602 1 98.19 73 ILE B N 1
ATOM 1874 C CA . ILE B 1 73 ? 2.053 2.123 11.656 1 98.19 73 ILE B CA 1
ATOM 1875 C C . ILE B 1 73 ? 0.73 1.635 11.07 1 98.19 73 ILE B C 1
ATOM 1877 O O . ILE B 1 73 ? 0.101 0.724 11.617 1 98.19 73 ILE B O 1
ATOM 1881 N N . TRP B 1 74 ? 0.26 2.287 10.031 1 97.94 74 TRP B N 1
ATOM 1882 C CA . TRP B 1 74 ? -1.001 1.887 9.414 1 97.94 74 TRP B CA 1
ATOM 1883 C C . TRP B 1 74 ? -0.895 1.909 7.891 1 97.94 74 TRP B C 1
ATOM 1885 O O . TRP B 1 74 ? -0.225 2.775 7.32 1 97.94 74 TRP B O 1
ATOM 1895 N N . ILE B 1 75 ? -1.488 1.013 7.238 1 98.25 75 ILE B N 1
ATOM 1896 C CA . ILE B 1 75 ? -1.761 0.999 5.805 1 98.25 75 ILE B CA 1
ATOM 1897 C C . ILE B 1 75 ? -3.266 0.911 5.566 1 98.25 75 ILE B C 1
ATOM 1899 O O . ILE B 1 75 ? -3.963 0.141 6.234 1 98.25 75 ILE B O 1
ATOM 1903 N N . GLU B 1 76 ? -3.717 1.675 4.625 1 97.62 76 GLU B N 1
ATOM 1904 C CA . GLU B 1 76 ? -5.156 1.729 4.398 1 97.62 76 GLU B CA 1
ATOM 1905 C C . GLU B 1 76 ? -5.488 1.581 2.914 1 97.62 76 GLU B C 1
ATOM 1907 O O . GLU B 1 76 ? -4.855 2.217 2.066 1 97.62 76 GLU B O 1
ATOM 1912 N N . GLU B 1 77 ? -6.301 0.689 2.582 1 97.94 77 GLU B N 1
ATOM 1913 C CA . GLU B 1 77 ? -7.07 0.76 1.343 1 97.94 77 GLU B CA 1
ATOM 1914 C C . GLU B 1 77 ? -8.383 1.504 1.552 1 97.94 77 GLU B C 1
ATOM 1916 O O . GLU B 1 77 ? -9.219 1.087 2.359 1 97.94 77 GLU B O 1
ATOM 1921 N N . THR B 1 78 ? -8.539 2.541 0.812 1 96.56 78 THR B N 1
ATOM 1922 C CA . THR B 1 78 ? -9.727 3.359 1.048 1 96.56 78 THR B CA 1
ATOM 1923 C C . THR B 1 78 ? -10.578 3.455 -0.216 1 96.56 78 THR B C 1
ATOM 1925 O O . THR B 1 78 ? -10.047 3.545 -1.324 1 96.56 78 THR B O 1
ATOM 1928 N N . PHE B 1 79 ? -11.867 3.395 -0.001 1 96.69 79 PHE B N 1
ATOM 1929 C CA . PHE B 1 79 ? -12.852 3.5 -1.071 1 96.69 79 PHE B CA 1
ATOM 1930 C C . PHE B 1 79 ? -13.875 4.586 -0.759 1 96.69 79 PHE B C 1
ATOM 1932 O O . PHE B 1 79 ? -14.344 4.695 0.374 1 96.69 79 PHE B O 1
ATOM 1939 N N . TRP B 1 80 ? -14.125 5.43 -1.651 1 94.44 80 TRP B N 1
ATOM 1940 C CA . TRP B 1 80 ? -15.148 6.457 -1.47 1 94.44 80 TRP B CA 1
ATOM 1941 C C . TRP B 1 80 ? -15.688 6.934 -2.814 1 94.44 80 TRP B C 1
ATOM 1943 O O . TRP B 1 80 ? -15.172 6.547 -3.867 1 94.44 80 TRP B O 1
ATOM 1953 N N . LYS B 1 81 ? -16.781 7.66 -2.76 1 93.62 81 LYS B N 1
ATOM 1954 C CA . LYS B 1 81 ? -17.344 8.273 -3.961 1 93.62 81 LYS B CA 1
ATOM 1955 C C . LYS B 1 81 ? -16.844 9.703 -4.129 1 93.62 81 LYS B C 1
ATOM 1957 O O . LYS B 1 81 ? -16.828 10.484 -3.174 1 93.62 81 LYS B O 1
ATOM 1962 N N . TRP B 1 82 ? -16.297 9.961 -5.238 1 91.69 82 TRP B N 1
ATOM 1963 C CA . TRP B 1 82 ? -15.922 11.32 -5.629 1 91.69 82 TRP B CA 1
ATOM 1964 C C . TRP B 1 82 ? -16.75 11.789 -6.824 1 91.69 82 TRP B C 1
ATOM 19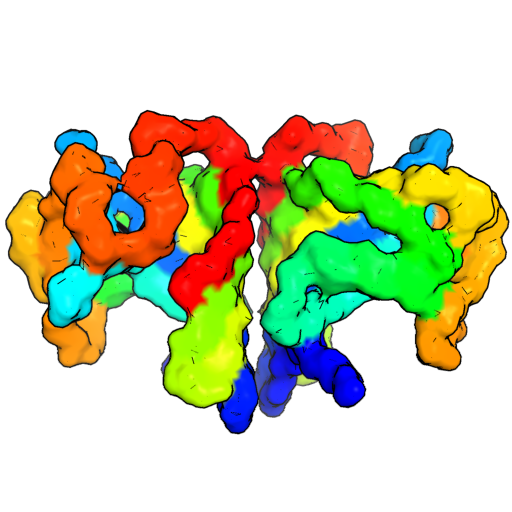66 O O . TRP B 1 82 ? -16.344 11.602 -7.973 1 91.69 82 TRP B O 1
ATOM 1976 N N . GLY B 1 83 ? -17.812 12.523 -6.441 1 91.81 83 GLY B N 1
ATOM 1977 C CA . GLY B 1 83 ? -18.781 12.789 -7.5 1 91.81 83 GLY B CA 1
ATOM 1978 C C . GLY B 1 83 ? -19.344 11.523 -8.117 1 91.81 83 GLY B C 1
ATOM 1979 O O . GLY B 1 83 ? -19.875 10.672 -7.406 1 91.81 83 GLY B O 1
ATOM 1980 N N . SER B 1 84 ? -19.188 11.445 -9.422 1 92.25 84 SER B N 1
ATOM 1981 C CA . SER B 1 84 ? -19.703 10.273 -10.117 1 92.25 84 SER B CA 1
ATOM 1982 C C . SER B 1 84 ? -18.625 9.195 -10.234 1 92.25 84 SER B C 1
ATOM 1984 O O . SER B 1 84 ? -18.891 8.094 -10.734 1 92.25 84 SER B O 1
ATOM 1986 N N . ARG B 1 85 ? -17.438 9.477 -9.758 1 94.5 85 ARG B N 1
ATOM 1987 C CA . ARG B 1 85 ? -16.297 8.562 -9.898 1 94.5 85 ARG B CA 1
ATOM 1988 C C . ARG B 1 85 ? -16.156 7.684 -8.664 1 94.5 85 ARG B C 1
ATOM 1990 O O . ARG B 1 85 ? -16.453 8.109 -7.547 1 94.5 85 ARG B O 1
ATOM 1997 N N . ASP B 1 86 ? -15.711 6.516 -8.859 1 94.62 86 ASP B N 1
ATOM 1998 C CA . ASP B 1 86 ? -15.297 5.633 -7.77 1 94.62 86 ASP B CA 1
ATOM 1999 C C . ASP B 1 86 ? -13.828 5.844 -7.422 1 94.62 86 ASP B C 1
ATOM 2001 O O . ASP B 1 86 ? -12.953 5.711 -8.281 1 94.62 86 ASP B O 1
ATOM 2005 N N . ALA B 1 87 ? -13.633 6.152 -6.168 1 96.94 87 ALA B N 1
ATOM 2006 C CA . ALA B 1 87 ? -12.258 6.402 -5.75 1 96.94 87 ALA B CA 1
ATOM 2007 C C . ALA B 1 87 ? -11.68 5.203 -5.012 1 96.94 87 ALA B C 1
ATOM 2009 O O . ALA B 1 87 ? -12.375 4.559 -4.219 1 96.94 87 ALA B O 1
ATOM 2010 N N . HIS B 1 88 ? -10.484 4.848 -5.312 1 98.19 88 HIS B N 1
ATOM 2011 C CA . HIS B 1 88 ? -9.688 3.777 -4.723 1 98.19 88 HIS B CA 1
ATOM 2012 C C . HIS B 1 88 ? -8.297 4.27 -4.348 1 98.19 88 HIS B C 1
ATOM 2014 O O . HIS B 1 88 ? -7.457 4.5 -5.223 1 98.19 88 HIS B O 1
ATOM 2020 N N . GLY B 1 89 ? -8.125 4.402 -3.021 1 97.81 89 GLY B N 1
ATOM 2021 C CA . GLY B 1 89 ? -6.867 4.969 -2.559 1 97.81 89 GLY B CA 1
ATOM 2022 C C . GLY B 1 89 ? -6.07 4.016 -1.689 1 97.81 89 GLY B C 1
ATOM 2023 O O . GLY B 1 89 ? -6.637 3.127 -1.049 1 97.81 89 GLY B O 1
ATOM 2024 N N . ILE B 1 90 ? -4.758 4.172 -1.712 1 98.62 90 ILE B N 1
ATOM 2025 C CA . ILE B 1 90 ? -3.834 3.59 -0.743 1 98.62 90 ILE B CA 1
ATOM 2026 C C . ILE B 1 90 ? -3.201 4.699 0.095 1 98.62 90 ILE B C 1
ATOM 2028 O O . ILE B 1 90 ? -2.811 5.738 -0.436 1 98.62 90 ILE B O 1
ATOM 2032 N N . ALA B 1 91 ? -3.145 4.469 1.377 1 98.44 91 ALA B N 1
ATOM 2033 C CA . ALA B 1 91 ? -2.504 5.461 2.238 1 98.44 91 ALA B CA 1
ATOM 2034 C C . ALA B 1 91 ? -1.562 4.793 3.234 1 98.44 91 ALA B C 1
ATOM 2036 O O . ALA B 1 91 ? -1.907 3.775 3.84 1 98.44 91 ALA B O 1
ATOM 2037 N N . PHE B 1 92 ? -0.364 5.254 3.328 1 98.81 92 PHE B N 1
ATOM 2038 C CA . PHE B 1 92 ? 0.602 4.863 4.348 1 98.81 92 PHE B CA 1
ATOM 2039 C C . PHE B 1 92 ? 0.662 5.906 5.461 1 98.81 92 PHE B C 1
ATOM 2041 O O . PHE B 1 92 ? 0.838 7.098 5.195 1 98.81 92 PHE B O 1
ATOM 2048 N N . TYR B 1 93 ? 0.492 5.504 6.699 1 98.56 93 TYR B N 1
ATOM 2049 C CA . TYR B 1 93 ? 0.55 6.387 7.859 1 98.56 93 TYR B CA 1
ATOM 2050 C C . TYR B 1 93 ? 1.815 6.137 8.672 1 98.56 93 TYR B C 1
ATOM 2052 O O . TYR B 1 93 ? 2.051 5.016 9.133 1 98.56 93 TYR B O 1
ATOM 2060 N N . TYR B 1 94 ? 2.578 7.137 8.859 1 98.75 94 TYR B N 1
ATOM 2061 C CA . TYR B 1 94 ? 3.812 7.051 9.633 1 98.75 94 TYR B CA 1
ATOM 2062 C C . TYR B 1 94 ? 3.666 7.758 10.977 1 98.75 94 TYR B C 1
ATOM 2064 O O . TYR B 1 94 ? 3.17 8.883 11.039 1 98.75 94 TYR B O 1
ATOM 2072 N N . LEU B 1 95 ? 4.051 7.082 12.016 1 98.5 95 LEU B N 1
ATOM 2073 C CA . LEU B 1 95 ? 4.348 7.797 13.258 1 98.5 95 LEU B CA 1
ATOM 2074 C C . LEU B 1 95 ? 5.598 8.656 13.102 1 98.5 95 LEU B C 1
ATOM 2076 O O . LEU B 1 95 ? 6.656 8.148 12.711 1 98.5 95 LEU B O 1
ATOM 2080 N N . ILE B 1 96 ? 5.414 9.969 13.352 1 98.62 96 ILE B N 1
ATOM 2081 C CA . ILE B 1 96 ? 6.543 10.852 13.07 1 98.62 96 ILE B CA 1
ATOM 2082 C C . ILE B 1 96 ? 6.867 11.672 14.32 1 98.62 96 ILE B C 1
ATOM 2084 O O . ILE B 1 96 ? 6.059 11.758 15.242 1 98.62 96 ILE B O 1
ATOM 2088 N N . SER B 1 97 ? 8.094 12.195 14.328 1 98.31 97 SER B N 1
ATOM 2089 C CA . SER B 1 97 ? 8.547 13.164 15.32 1 98.31 97 SER B CA 1
ATOM 2090 C C . SER B 1 97 ? 9.242 14.352 14.664 1 98.31 97 SER B C 1
ATOM 2092 O O . SER B 1 97 ? 9.75 14.242 13.547 1 98.31 97 SER B O 1
ATOM 2094 N N . LEU B 1 98 ? 9.172 15.484 15.328 1 97.75 98 LEU B N 1
ATOM 2095 C CA . LEU B 1 98 ? 9.852 16.672 14.844 1 97.75 98 LEU B CA 1
ATOM 2096 C C . LEU B 1 98 ? 11.344 16.625 15.172 1 97.75 98 LEU B C 1
ATOM 2098 O O . LEU B 1 98 ? 11.727 16.203 16.266 1 97.75 98 LEU B O 1
ATOM 2102 N N . LYS B 1 99 ? 12.125 17 14.242 1 97.5 99 LYS B N 1
ATOM 2103 C CA . LYS B 1 99 ? 13.539 17.141 14.547 1 97.5 99 LYS B CA 1
ATOM 2104 C C . LYS B 1 99 ? 13.766 18.25 15.578 1 97.5 99 LYS B C 1
ATOM 2106 O O . LYS B 1 99 ? 14.648 18.141 16.422 1 97.5 99 LYS B O 1
ATOM 2111 N N . ASN B 1 100 ? 12.977 19.281 15.367 1 95.81 100 ASN B N 1
ATOM 2112 C CA . ASN B 1 100 ? 12.906 20.391 16.312 1 95.81 100 ASN B CA 1
ATOM 2113 C C . ASN B 1 100 ? 11.461 20.703 16.703 1 95.81 100 ASN B C 1
ATOM 2115 O O . ASN B 1 100 ? 10.672 21.172 15.891 1 95.81 100 ASN B O 1
ATOM 2119 N N . ASP B 1 101 ? 11.18 20.531 17.953 1 92.75 101 ASP B N 1
ATOM 2120 C CA . ASP B 1 101 ? 9.812 20.672 18.453 1 92.75 101 ASP B CA 1
ATOM 2121 C C . ASP B 1 101 ? 9.281 22.078 18.203 1 92.75 101 ASP B C 1
ATOM 2123 O O . ASP B 1 101 ? 8.078 22.266 17.984 1 92.75 101 ASP B O 1
ATOM 2127 N N . ALA B 1 102 ? 10.141 22.969 18.141 1 92.12 102 ALA B N 1
ATOM 2128 C CA . ALA B 1 102 ? 9.75 24.375 18.031 1 92.12 102 ALA B CA 1
ATOM 2129 C C . ALA B 1 102 ? 9.273 24.688 16.609 1 92.12 102 ALA B C 1
ATOM 2131 O O . ALA B 1 102 ? 8.688 25.75 16.375 1 92.12 102 ALA B O 1
ATOM 2132 N N . ASP B 1 103 ? 9.469 23.75 15.703 1 92.88 103 ASP B N 1
ATOM 2133 C CA . ASP B 1 103 ? 9.156 24 14.305 1 92.88 103 ASP B CA 1
ATOM 2134 C C . ASP B 1 103 ? 7.645 24.078 14.086 1 92.88 103 ASP B C 1
ATOM 2136 O O . ASP B 1 103 ? 7.18 24.641 13.094 1 92.88 103 ASP B O 1
ATOM 2140 N N . ILE B 1 104 ? 6.918 23.438 14.953 1 93.31 104 ILE B N 1
ATOM 2141 C CA . ILE B 1 104 ? 5.465 23.516 14.883 1 93.31 104 ILE B CA 1
ATOM 2142 C C . ILE B 1 104 ? 4.918 24.172 16.156 1 93.31 104 ILE B C 1
ATOM 2144 O O . ILE B 1 104 ? 5.062 23.625 17.25 1 93.31 104 ILE B O 1
ATOM 2148 N N . PRO B 1 105 ? 4.324 25.266 15.984 1 92.5 105 PRO B N 1
ATOM 2149 C CA . PRO B 1 105 ? 3.814 25.969 17.156 1 92.5 105 PRO B CA 1
ATOM 2150 C C . PRO B 1 105 ? 2.629 25.25 17.812 1 92.5 105 PRO B C 1
ATOM 2152 O O . PRO B 1 105 ? 1.99 24.406 17.172 1 92.5 105 PRO B O 1
ATOM 2155 N N . ASP B 1 106 ? 2.35 25.609 19.047 1 90.44 106 ASP B N 1
ATOM 2156 C CA . ASP B 1 106 ? 1.23 25.016 19.781 1 90.44 106 ASP B CA 1
ATOM 2157 C C . ASP B 1 106 ? -0.102 25.578 19.281 1 90.44 106 ASP B C 1
ATOM 2159 O O . ASP B 1 106 ? -1.121 24.891 19.312 1 90.44 106 ASP B O 1
ATOM 2163 N N . ASP B 1 107 ? -0.047 26.75 18.766 1 88.56 107 ASP B N 1
ATOM 2164 C CA . ASP B 1 107 ? -1.252 27.406 18.266 1 88.56 107 ASP B CA 1
ATOM 2165 C C . ASP B 1 107 ? -1.584 26.938 16.844 1 88.56 107 ASP B C 1
ATOM 2167 O O . ASP B 1 107 ? -0.746 26.328 16.172 1 88.56 107 ASP B O 1
ATOM 2171 N N . SER B 1 108 ? -2.781 27.203 16.484 1 92.25 108 SER B N 1
ATOM 2172 C CA . SER B 1 108 ? -3.17 26.953 15.094 1 92.25 108 SER B CA 1
ATOM 2173 C C . SER B 1 108 ? -2.408 27.859 14.133 1 92.25 108 SER B C 1
ATOM 2175 O O . SER B 1 108 ? -2.07 29 14.477 1 92.25 108 SER B O 1
ATOM 2177 N N . PHE B 1 109 ? -2.133 27.359 12.961 1 91.44 109 PHE B N 1
ATOM 2178 C CA . PHE B 1 109 ? -1.418 28.125 11.945 1 91.44 109 PHE B CA 1
ATOM 2179 C C . PHE B 1 109 ? -1.836 27.703 10.547 1 91.44 109 PHE B C 1
ATOM 2181 O O . PHE B 1 109 ? -2.467 26.656 10.375 1 91.44 109 PHE B O 1
ATOM 2188 N N . VAL B 1 110 ? -1.551 28.531 9.555 1 90.69 110 VAL B N 1
ATOM 2189 C CA . VAL B 1 110 ? -1.93 28.281 8.172 1 90.69 110 VAL B CA 1
ATOM 2190 C C . VAL B 1 110 ? -0.821 27.5 7.469 1 90.69 110 VAL B C 1
ATOM 2192 O O . VAL B 1 110 ? 0.363 27.797 7.637 1 90.69 110 VAL B O 1
ATOM 2195 N N . SER B 1 111 ? -1.212 26.516 6.723 1 92.06 111 SER B N 1
ATOM 2196 C CA . SER B 1 111 ? -0.259 25.766 5.914 1 92.06 111 SER B CA 1
ATOM 2197 C C . SER B 1 111 ? 0.589 26.688 5.051 1 92.06 111 SER B C 1
ATOM 2199 O O . SER B 1 111 ? 0.08 27.656 4.492 1 92.06 111 SER B O 1
ATOM 2201 N N . GLN B 1 112 ? 1.829 26.359 4.957 1 87.31 112 GLN B N 1
ATOM 2202 C CA . GLN B 1 112 ? 2.76 27.172 4.18 1 87.31 112 GLN B CA 1
ATOM 2203 C C . GLN B 1 112 ? 2.746 26.766 2.709 1 87.31 112 GLN B C 1
ATOM 2205 O O .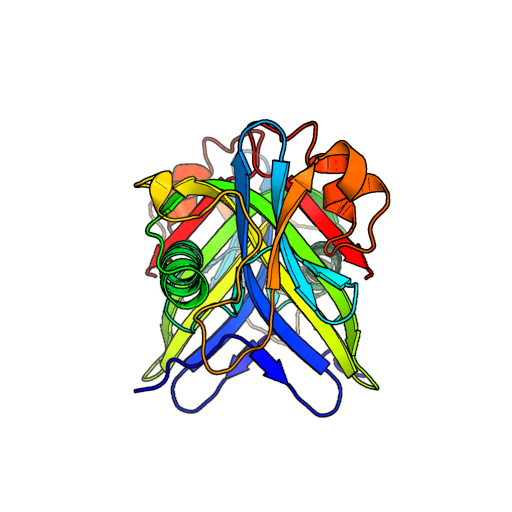 GLN B 1 112 ? 3.377 27.422 1.874 1 87.31 112 GLN B O 1
ATOM 2210 N N . LYS B 1 113 ? 2.107 25.562 2.531 1 79.25 113 LYS B N 1
ATOM 2211 C CA . LYS B 1 113 ? 2.043 25.078 1.157 1 79.25 113 LYS B CA 1
ATOM 2212 C C . LYS B 1 113 ? 1.213 26.016 0.28 1 79.25 113 LYS B C 1
ATOM 2214 O O . LYS B 1 113 ? 0.282 26.656 0.761 1 79.25 113 LYS B O 1
ATOM 2219 N N . ASP B 1 114 ? 1.417 26.047 -0.986 1 65.56 114 ASP B N 1
ATOM 2220 C CA . ASP B 1 114 ? 0.98 26.984 -2.021 1 65.56 114 ASP B CA 1
ATOM 2221 C C . ASP B 1 114 ? -0.462 27.422 -1.787 1 65.56 114 ASP B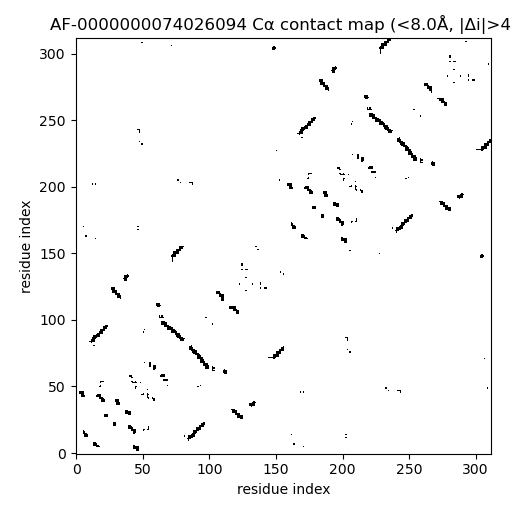 C 1
ATOM 2223 O O . ASP B 1 114 ? -1.4 26.672 -2.057 1 65.56 114 ASP B O 1
ATOM 2227 N N . ASN B 1 115 ? -0.575 28.547 -1.357 1 62.22 115 ASN B N 1
ATOM 2228 C CA . ASN B 1 115 ? -1.783 29.375 -1.335 1 62.22 115 ASN B CA 1
ATOM 2229 C C . ASN B 1 115 ? -2.994 28.562 -0.866 1 62.22 115 ASN B C 1
ATOM 2231 O O . ASN B 1 115 ? -4.098 28.734 -1.387 1 62.22 115 ASN B O 1
ATOM 2235 N N . CYS B 1 116 ? -2.637 27.562 -0.028 1 66.69 116 CYS B N 1
ATOM 2236 C CA . CYS B 1 116 ? -3.781 26.844 0.521 1 66.69 116 CYS B CA 1
ATOM 2237 C C . CYS B 1 116 ? -4.191 27.422 1.869 1 66.69 116 CYS B C 1
ATOM 2239 O O . CYS B 1 116 ? -3.344 27.844 2.65 1 66.69 116 CYS B O 1
ATOM 2241 N N . ASN B 1 117 ? -5.352 27.781 1.965 1 80.62 117 ASN B N 1
ATOM 2242 C CA . ASN B 1 117 ? -5.922 28.328 3.197 1 80.62 117 ASN B CA 1
ATOM 2243 C C . ASN B 1 117 ? -6.32 27.219 4.164 1 80.62 117 ASN B C 1
ATOM 2245 O O . ASN B 1 117 ? -7.324 27.328 4.867 1 80.62 117 ASN B O 1
ATOM 2249 N N . ILE B 1 118 ? -5.5 26.25 4.168 1 89.56 118 ILE B N 1
ATOM 2250 C CA . ILE B 1 118 ? -5.781 25.141 5.074 1 89.56 118 ILE B CA 1
ATOM 2251 C C . ILE B 1 118 ? -5.133 25.406 6.434 1 89.56 118 ILE B C 1
ATOM 2253 O O . ILE B 1 118 ? -3.963 25.781 6.504 1 89.56 118 ILE B O 1
ATOM 2257 N N . MET B 1 119 ? -5.934 25.266 7.465 1 93.56 119 MET B N 1
ATOM 2258 C CA . MET B 1 119 ? -5.434 25.5 8.82 1 93.56 119 MET B CA 1
ATOM 2259 C C . MET B 1 119 ? -4.918 24.203 9.43 1 93.56 119 MET B C 1
ATOM 2261 O O . MET B 1 119 ? -5.539 23.141 9.289 1 93.56 119 MET B O 1
ATOM 2265 N N . LEU B 1 120 ? -3.781 24.359 10.148 1 95.81 120 LEU B N 1
ATOM 2266 C CA . LEU B 1 120 ? -3.262 23.266 10.953 1 95.81 120 LEU B CA 1
ATOM 2267 C C . LEU B 1 120 ? -3.436 23.547 12.445 1 95.81 120 LEU B C 1
ATOM 2269 O O . LEU B 1 120 ? -3.227 24.672 12.891 1 95.81 120 LEU B O 1
ATOM 2273 N N . LYS B 1 121 ? -3.83 22.578 13.172 1 94.81 121 LYS B N 1
ATOM 2274 C CA . LYS B 1 121 ? -4.023 22.766 14.602 1 94.81 121 LYS B CA 1
ATOM 2275 C C . LYS B 1 121 ? -3.869 21.453 15.359 1 94.81 121 LYS B C 1
ATOM 2277 O O . LYS B 1 121 ? -3.982 20.375 14.766 1 94.81 121 LYS B O 1
ATOM 2282 N N . TRP B 1 122 ? -3.617 21.625 16.609 1 96.62 122 TRP B N 1
ATOM 2283 C CA . TRP B 1 122 ? -3.572 20.484 17.516 1 96.62 122 TRP B CA 1
ATOM 2284 C C . TRP B 1 122 ? -4.957 20.188 18.094 1 96.62 122 TRP B C 1
ATOM 2286 O O . TRP B 1 122 ? -5.648 21.094 18.562 1 96.62 122 TRP B O 1
ATOM 2296 N N . VAL B 1 123 ? -5.324 18.953 18.047 1 95.56 123 VAL B N 1
ATOM 2297 C CA . VAL B 1 123 ? -6.578 18.516 18.641 1 95.56 123 VAL B CA 1
ATOM 2298 C C . VAL B 1 123 ? -6.309 17.391 19.641 1 95.56 123 VAL B C 1
ATOM 2300 O O . VAL B 1 123 ? -5.516 16.5 19.375 1 95.56 123 VAL B O 1
ATOM 2303 N N . SER B 1 124 ? -6.938 17.516 20.844 1 95.94 124 SER B N 1
ATOM 2304 C CA . SER B 1 124 ? -6.766 16.422 21.812 1 95.94 124 SER B CA 1
ATOM 2305 C C . SER B 1 124 ? -7.367 15.125 21.281 1 95.94 124 SER B C 1
ATOM 2307 O O . SER B 1 124 ? -8.32 15.141 20.5 1 95.94 124 SER B O 1
ATOM 2309 N N . ILE B 1 125 ? -6.824 14.023 21.703 1 94.5 125 ILE B N 1
ATOM 2310 C CA . ILE B 1 125 ? -7.324 12.719 21.297 1 94.5 125 ILE B CA 1
ATOM 2311 C C . ILE B 1 125 ? -8.789 12.57 21.703 1 94.5 125 ILE B C 1
ATOM 2313 O O . ILE B 1 125 ? -9.594 12.023 20.953 1 94.5 125 ILE B O 1
ATOM 2317 N N . GLU B 1 126 ? -9.125 13.117 22.812 1 93.69 126 GLU B N 1
ATOM 2318 C CA . GLU B 1 126 ? -10.508 13.078 23.297 1 93.69 126 GLU B CA 1
ATOM 2319 C C . GLU B 1 126 ? -11.43 13.891 22.391 1 93.69 126 GLU B C 1
ATOM 2321 O O . GLU B 1 126 ? -12.492 13.422 22 1 93.69 126 GLU B O 1
ATOM 2326 N N . GLU B 1 127 ? -11.062 15.062 22.047 1 93.31 127 GLU B N 1
ATOM 2327 C CA . GLU B 1 127 ? -11.836 15.93 21.156 1 93.31 127 GLU B CA 1
ATOM 2328 C C . GLU B 1 127 ? -11.992 15.32 19.781 1 93.31 127 GLU B C 1
ATOM 2330 O O . GLU B 1 127 ? -13.039 15.453 19.141 1 93.31 127 GLU B O 1
ATOM 2335 N N . MET B 1 128 ? -10.969 14.719 19.328 1 92.44 128 MET B N 1
ATOM 2336 C CA . MET B 1 128 ? -10.922 14.141 17.984 1 92.44 128 MET B CA 1
ATOM 2337 C C . MET B 1 128 ? -12.047 13.125 17.797 1 92.44 128 MET B C 1
ATOM 2339 O O . MET B 1 128 ? -12.57 12.977 16.703 1 92.44 128 MET B O 1
ATOM 2343 N N . LYS B 1 129 ? -12.43 12.438 18.828 1 90.62 129 LYS B N 1
ATOM 2344 C CA . LYS B 1 129 ? -13.461 11.406 18.766 1 90.62 129 LYS B CA 1
ATOM 2345 C C . LYS B 1 129 ? -14.805 11.992 18.359 1 90.62 129 LYS B C 1
ATOM 2347 O O . LYS B 1 129 ? -15.68 11.273 17.875 1 90.62 129 LYS B O 1
ATOM 2352 N N . ARG B 1 130 ? -14.93 13.273 18.516 1 91.31 130 ARG B N 1
ATOM 2353 C CA . ARG B 1 130 ? -16.203 13.93 18.234 1 91.31 130 ARG B CA 1
ATOM 2354 C C . ARG B 1 130 ? -16.156 14.68 16.906 1 91.31 130 ARG B C 1
ATOM 2356 O O . ARG B 1 130 ? -17.156 15.227 16.469 1 91.31 130 ARG B O 1
ATOM 2363 N N . LEU B 1 131 ? -15.039 14.781 16.312 1 92.06 131 LEU B N 1
ATOM 2364 C CA . LEU B 1 131 ? -14.852 15.531 15.078 1 92.06 131 LEU B CA 1
ATOM 2365 C C . LEU B 1 131 ? -15.117 14.656 13.859 1 92.06 131 LEU B C 1
ATOM 2367 O O . LEU B 1 131 ? -15.094 13.43 13.961 1 92.06 131 LEU B O 1
ATOM 2371 N N . THR B 1 132 ? -15.461 15.281 12.742 1 91.44 132 THR B N 1
ATOM 2372 C CA . THR B 1 132 ? -15.438 14.609 11.453 1 91.44 132 THR B CA 1
ATOM 2373 C C . THR B 1 132 ? -14.016 14.562 10.891 1 91.44 132 THR B C 1
ATOM 2375 O O . THR B 1 132 ? -13.578 15.492 10.219 1 91.44 132 THR B O 1
ATOM 2378 N N . ILE B 1 133 ? -13.328 13.492 11.164 1 91.44 133 ILE B N 1
ATOM 2379 C CA . ILE B 1 133 ? -11.922 13.398 10.797 1 91.44 133 ILE B CA 1
ATOM 2380 C C . ILE B 1 133 ? -11.703 12.203 9.875 1 91.44 133 ILE B C 1
ATOM 2382 O O . ILE B 1 133 ? -12.328 11.156 10.047 1 91.44 133 ILE B O 1
ATOM 2386 N N . TYR B 1 134 ? -10.867 12.422 8.914 1 88.12 134 TYR B N 1
ATOM 2387 C CA . TYR B 1 134 ? -10.484 11.359 7.996 1 88.12 134 TYR 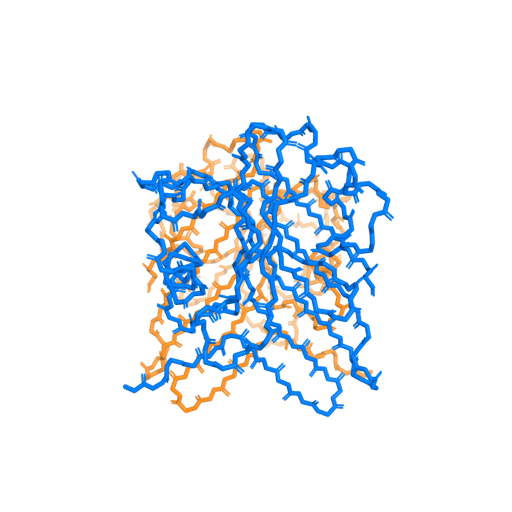B CA 1
ATOM 2388 C C . TYR B 1 134 ? -9.008 11.016 8.141 1 88.12 134 TYR B C 1
ATOM 2390 O O . TYR B 1 134 ? -8.172 11.906 8.312 1 88.12 134 TYR B O 1
ATOM 2398 N N . PRO B 1 135 ? -8.68 9.68 8.109 1 88.38 135 PRO B N 1
ATOM 2399 C CA . PRO B 1 135 ? -9.633 8.57 8.062 1 88.38 135 PRO B CA 1
ATOM 2400 C C . PRO B 1 135 ? -10.344 8.344 9.398 1 88.38 135 PRO B C 1
ATOM 2402 O O . PRO B 1 135 ? -9.766 8.602 10.453 1 88.38 135 PRO B O 1
ATOM 2405 N N . SER B 1 136 ? -11.508 7.699 9.281 1 89.25 136 SER B N 1
ATOM 2406 C CA . SER B 1 136 ? -12.352 7.613 10.469 1 89.25 136 SER B CA 1
ATOM 2407 C C . SER B 1 136 ? -11.789 6.602 11.469 1 89.25 136 SER B C 1
ATOM 2409 O O . SER B 1 136 ? -12.031 6.711 12.672 1 89.25 136 SER B O 1
ATOM 2411 N N . PHE B 1 137 ? -11.055 5.621 11 1 91.06 137 PHE B N 1
ATOM 2412 C CA . PHE B 1 137 ? -10.578 4.562 11.883 1 91.06 137 PHE B CA 1
ATOM 2413 C C . PHE B 1 137 ? -9.633 5.125 12.938 1 91.06 137 PHE B C 1
ATOM 2415 O O . PHE B 1 137 ? -9.367 4.477 13.953 1 91.06 137 PHE B O 1
ATOM 2422 N N . ILE B 1 138 ? -9.07 6.324 12.711 1 91.94 138 ILE B N 1
ATOM 2423 C CA . ILE B 1 138 ? -8.086 6.895 13.617 1 91.94 138 ILE B CA 1
ATOM 2424 C C . ILE B 1 138 ? -8.719 7.117 14.992 1 91.94 138 ILE B C 1
ATOM 2426 O O . ILE B 1 138 ? -8.039 7.066 16.016 1 91.94 138 ILE B O 1
ATOM 2430 N N . LYS B 1 139 ? -10.023 7.371 15.016 1 91.69 139 LYS B N 1
ATOM 2431 C CA . LYS B 1 139 ? -10.734 7.617 16.266 1 91.69 139 LYS B CA 1
ATOM 2432 C C . LYS B 1 139 ? -10.594 6.43 17.219 1 91.69 139 LYS B C 1
ATOM 2434 O O . LYS B 1 139 ? -10.516 6.609 18.438 1 91.69 139 LYS B O 1
ATOM 2439 N N . ASP B 1 140 ? -10.484 5.285 16.656 1 90.38 140 ASP B N 1
ATOM 2440 C CA . ASP B 1 140 ? -10.422 4.062 17.453 1 90.38 140 ASP B CA 1
ATOM 2441 C C . ASP B 1 140 ? -8.977 3.623 17.672 1 90.38 140 ASP B C 1
ATOM 2443 O O . ASP B 1 140 ? -8.648 3.049 18.703 1 90.38 140 ASP B O 1
ATOM 2447 N N . LYS B 1 141 ? -8.117 3.943 16.766 1 92.94 141 LYS B N 1
ATOM 2448 C CA . LYS B 1 141 ? -6.809 3.303 16.75 1 92.94 141 LYS B CA 1
ATOM 2449 C C . LYS B 1 141 ? -5.742 4.211 17.359 1 92.94 141 LYS B C 1
ATOM 2451 O O . LYS B 1 141 ? -4.688 3.738 17.781 1 92.94 141 LYS B O 1
ATOM 2456 N N . ILE B 1 142 ? -6.023 5.438 17.453 1 93.19 142 ILE B N 1
ATOM 2457 C CA . ILE B 1 142 ? -5.02 6.414 17.859 1 93.19 142 ILE B CA 1
ATOM 2458 C C . ILE B 1 142 ? -4.629 6.18 19.328 1 93.19 142 ILE B C 1
ATOM 2460 O O . ILE B 1 142 ? -3.504 6.48 19.719 1 93.19 142 ILE B O 1
ATOM 2464 N N . GLU B 1 143 ? -5.547 5.656 20.094 1 91.31 143 GLU B N 1
ATOM 2465 C CA . GLU B 1 143 ? -5.293 5.465 21.516 1 91.31 143 GLU B CA 1
ATOM 2466 C C . GLU B 1 143 ? -4.453 4.215 21.766 1 91.31 143 GLU B C 1
ATOM 2468 O O . GLU B 1 143 ? -3.873 4.051 22.844 1 91.31 143 GLU B O 1
ATOM 2473 N N . ASN B 1 144 ? -4.504 3.285 20.859 1 91.44 144 ASN B N 1
ATOM 2474 C CA . ASN B 1 144 ? -3.777 2.027 20.984 1 91.44 144 ASN B CA 1
ATOM 2475 C C . ASN B 1 144 ? -3.039 1.662 19.703 1 91.44 144 ASN B C 1
ATOM 2477 O O . ASN B 1 144 ? -3.371 0.669 19.062 1 91.44 144 ASN B O 1
ATOM 2481 N N . ILE B 1 145 ? -2.066 2.43 19.469 1 94.38 145 ILE B N 1
ATOM 2482 C CA . ILE B 1 145 ? -1.263 2.137 18.297 1 94.38 145 ILE B CA 1
ATOM 2483 C C . ILE B 1 145 ? -0.415 0.891 18.547 1 94.38 145 ILE B C 1
ATOM 2485 O O . ILE B 1 145 ? 0.406 0.865 19.469 1 94.38 145 ILE B O 1
ATOM 2489 N N . SER B 1 146 ? -0.587 -0.063 17.719 1 94.44 146 SER B N 1
ATOM 2490 C CA . SER B 1 146 ? 0.136 -1.321 17.859 1 94.44 146 SER B CA 1
ATOM 2491 C C . SER B 1 146 ? 1.631 -1.132 17.625 1 94.44 146 SER B C 1
ATOM 2493 O O . SER B 1 146 ? 2.049 -0.129 17.047 1 94.44 146 SER B O 1
ATOM 2495 N N . ASP B 1 147 ? 2.441 -2.107 18.109 1 95.12 147 ASP B N 1
ATOM 2496 C CA . ASP B 1 147 ? 3.875 -2.088 17.844 1 95.12 147 ASP B CA 1
ATOM 2497 C C . ASP B 1 147 ? 4.168 -2.424 16.391 1 95.12 147 ASP B C 1
ATOM 2499 O O . ASP B 1 147 ? 5.23 -2.082 15.859 1 95.12 147 ASP B O 1
ATOM 2503 N N . GLY B 1 148 ? 3.232 -3.086 15.75 1 97.06 148 GLY B N 1
ATOM 2504 C CA . GLY B 1 148 ? 3.4 -3.465 14.359 1 97.06 148 GLY B CA 1
ATOM 2505 C C . GLY B 1 148 ? 2.531 -2.658 13.414 1 97.06 148 GLY B C 1
ATOM 2506 O O . GLY B 1 148 ? 1.901 -1.681 13.82 1 97.06 148 GLY B O 1
ATOM 2507 N N . ILE B 1 149 ? 2.643 -2.973 12.195 1 98.31 149 ILE B N 1
ATOM 2508 C CA . ILE B 1 149 ? 1.845 -2.328 11.156 1 98.31 149 ILE B CA 1
ATOM 2509 C C . ILE B 1 149 ? 0.452 -2.953 11.109 1 98.31 149 ILE B C 1
ATOM 2511 O O . ILE B 1 149 ? 0.311 -4.176 11.195 1 98.31 149 ILE B O 1
ATOM 2515 N N . GLU B 1 150 ? -0.564 -2.148 11.055 1 97.62 150 GLU B N 1
ATOM 2516 C CA . GLU B 1 150 ? -1.928 -2.639 10.875 1 97.62 150 GLU B CA 1
ATOM 2517 C C . GLU B 1 150 ? -2.484 -2.234 9.508 1 97.62 150 GLU B C 1
ATOM 2519 O O . GLU B 1 150 ? -2.195 -1.145 9.016 1 97.62 150 GLU B O 1
ATOM 2524 N N . HIS B 1 151 ? -3.213 -3.117 8.914 1 97.56 151 HIS B N 1
ATOM 2525 C CA . HIS B 1 151 ? -3.861 -2.895 7.625 1 97.56 151 HIS B CA 1
ATOM 2526 C C . HIS B 1 151 ? -5.363 -2.684 7.793 1 97.56 151 HIS B C 1
ATOM 2528 O O . HIS B 1 151 ? -6.027 -3.451 8.492 1 97.56 151 HIS B O 1
ATOM 2534 N N . PHE B 1 152 ? -5.871 -1.662 7.109 1 95.56 152 PHE B N 1
ATOM 2535 C CA . PHE B 1 152 ? -7.289 -1.334 7.195 1 95.56 152 PHE B CA 1
ATOM 2536 C C . PHE B 1 152 ? -7.898 -1.183 5.809 1 95.56 152 PHE B C 1
ATOM 2538 O O . PHE B 1 152 ? -7.254 -0.66 4.895 1 95.56 152 PHE B O 1
ATOM 2545 N N . VAL B 1 153 ? -9.086 -1.665 5.672 1 96.25 153 VAL B N 1
ATOM 2546 C CA . VAL B 1 153 ? -9.93 -1.357 4.523 1 96.25 153 VAL B CA 1
ATOM 2547 C C . VAL B 1 153 ? -11.07 -0.438 4.949 1 96.25 153 VAL B C 1
ATOM 2549 O O . VAL B 1 153 ? -11.844 -0.775 5.848 1 96.25 153 VAL B O 1
ATOM 2552 N N . SER B 1 154 ? -11.148 0.712 4.305 1 94.81 154 SER B N 1
ATOM 2553 C CA . SER B 1 154 ? -12.133 1.702 4.734 1 94.81 154 SER B CA 1
ATOM 2554 C C . SER B 1 154 ? -13.039 2.115 3.582 1 94.81 154 SER B C 1
ATOM 2556 O O . SER B 1 154 ? -12.57 2.346 2.467 1 94.81 154 SER B O 1
ATOM 2558 N N . LEU B 1 155 ? -14.312 2.105 3.883 1 90.12 155 LEU B N 1
ATOM 2559 C CA . LEU B 1 155 ? -15.297 2.75 3.016 1 90.12 155 LEU B CA 1
ATOM 2560 C C . LEU B 1 155 ? -15.695 4.113 3.568 1 90.12 155 LEU B C 1
ATOM 2562 O O . LEU B 1 155 ? -16.359 4.195 4.609 1 90.12 155 LEU B O 1
ATOM 2566 N N . GLU B 1 156 ? -15.125 5.156 3 1 83.44 156 GLU B N 1
ATOM 2567 C CA . GLU B 1 156 ? -15.352 6.492 3.539 1 83.44 156 GLU B CA 1
ATOM 2568 C C . GLU B 1 156 ? -16.484 7.203 2.797 1 83.44 156 GLU B C 1
ATOM 2570 O O . GLU B 1 156 ? -16.672 6.992 1.598 1 83.44 156 GLU B O 1
#

Radius of gyration: 20.81 Å; Cα contacts (8 Å, |Δi|>4): 696; chains: 2; bounding box: 39×61×48 Å

pLDDT: mean 93.73, std 7.09, range [45.38, 98.81]

Nearest PDB structures (foldseek):
  2pqv-assembly1_A  TM=9.264E-01  e=1.626E-16  Streptococcus pneumoniae TIGR4
  3ees-assembly1_B  TM=7.629E-01  e=4.933E-08  Bdellovibrio bacteriovorus
  8i1a-assembly1_A  TM=7.461E-01  e=2.513E-06  Homo sapiens
  3r03-assembly1_B  TM=7.061E-01  e=1.965E-06  Rhodospirillum rubrum ATCC 11170
  8i1i-assembly2_B  TM=7.172E-01  e=1.446E-06  Homo sapiens

Solvent-accessible surface area (backbone atoms only — not comparable to full-atom values): 16592 Å² total; per-residue (Å²): 131,87,77,52,55,37,63,46,74,59,93,54,34,35,40,38,35,33,15,32,46,44,40,71,56,96,69,19,37,49,29,31,40,57,96,83,32,33,30,55,48,52,44,64,20,34,66,85,47,54,50,68,58,33,33,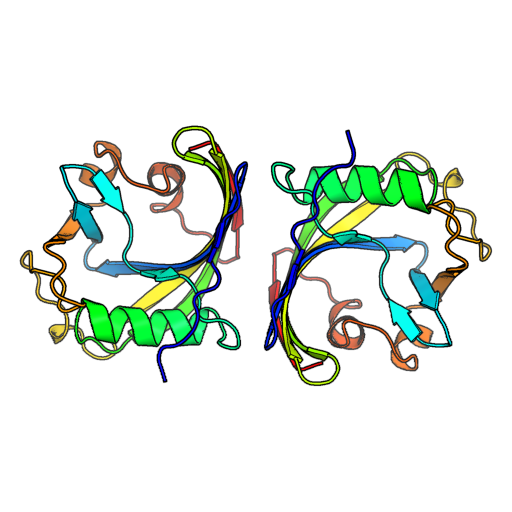44,51,41,40,29,46,34,57,67,27,57,59,42,77,73,42,70,38,37,38,33,44,35,33,34,73,55,85,87,19,44,29,35,32,38,35,41,33,24,39,36,45,58,76,49,69,79,48,58,66,84,58,68,45,68,36,64,32,89,86,42,88,36,35,34,36,67,39,40,59,74,59,47,62,76,49,60,43,47,67,64,66,48,66,71,38,66,85,62,69,63,97,46,42,44,80,44,80,43,84,96,130,87,76,52,54,38,62,47,74,60,93,53,36,33,41,38,36,34,14,33,45,46,41,71,57,95,69,19,35,50,29,30,40,56,96,83,32,32,29,55,46,51,43,63,18,32,67,85,47,54,50,68,58,34,34,44,50,41,40,29,46,33,56,66,27,56,58,42,78,74,43,70,38,38,37,34,43,36,34,35,74,54,85,89,18,46,29,34,35,40,38,42,32,24,40,36,46,59,75,49,68,79,49,58,66,83,60,70,45,67,35,65,32,85,92,41,88,37,33,31,34,67,38,41,59,74,58,46,62,75,49,61,44,47,68,62,65,47,65,71,38,68,85,62,68,63,98,44,42,44,80,44,80,42,83,96

Sequence (312 aa):
MKRKDWCFRDENSICNFRSVGVLIRNNRILVQCDNNEYALPGGHVAIGETSEKTLIREYREETGADIFCNRLIWIEETFWKWGSRDAHGIAFYYLISLKNDADIPDDSFVSQKDNCNIMLKWVSIEEMKRLTIYPSFIKDKIENISDGIEHFVSLEMKRKDWCFRDENSICNFRSVGVLIRNNRILVQCDNNEYALPGGHVAIGETSEKTLIREYREETGADIFCNRLIWIEETFWKWGSRDAHGIAFYYLISLKNDADIPDDSFVSQKDNCNIMLKWVSIEEMKRLTIYPSFIKDKIENISDGIEHFVSLE